Protein AF-A0A816DB37-F1 (afdb_monomer_lite)

Radius of gyration: 19.1 Å; chains: 1; bounding box: 42×46×54 Å

Sequence (215 aa):
MQVSTVKIKNNVVNSTVYIGLEMRVVCYYANWSLYREAMPILYPDQIDPTLCTHIHYAFADIDPLTLNIIPTELHDVQWTDRHSMASVLLYLYYNFKDWEFPGDRDRDAAPDSQIKFDILVKDLYQAFNDEVKKPNNTRQRLILTAAVAADPKKIDHGYIVQNLCGHLDYVNIMTYDYHGKWDDVTGINSPLYRSHTHLKHHEEWKNAVNIYNMY

Structure (mmCIF, N/CA/C/O backbone):
data_AF-A0A816DB37-F1
#
_entry.id   AF-A0A816DB37-F1
#
loop_
_atom_site.group_PDB
_atom_site.id
_atom_site.type_symbol
_atom_site.label_atom_id
_atom_site.label_alt_id
_atom_site.label_comp_id
_atom_site.label_asym_id
_atom_site.label_entity_id
_atom_site.label_seq_id
_atom_site.pdbx_PDB_ins_code
_atom_site.Cartn_x
_atom_site.Cartn_y
_atom_site.Cartn_z
_atom_site.occupancy
_atom_site.B_iso_or_equiv
_atom_site.auth_seq_id
_atom_site.auth_comp_id
_atom_site.auth_asym_id
_atom_site.auth_atom_id
_atom_site.pdbx_PDB_model_num
ATOM 1 N N . MET A 1 1 ? -6.144 -25.977 8.184 1.00 34.03 1 MET A N 1
ATOM 2 C CA . MET A 1 1 ? -5.073 -25.295 8.939 1.00 34.03 1 MET A CA 1
ATOM 3 C C . MET A 1 1 ? -3.761 -25.708 8.295 1.00 34.03 1 MET A C 1
ATOM 5 O O . MET A 1 1 ? -3.422 -26.882 8.362 1.00 34.03 1 MET A O 1
ATOM 9 N N . GLN A 1 2 ? -3.120 -24.809 7.551 1.00 30.23 2 GLN A N 1
ATOM 10 C CA . GLN A 1 2 ? -1.906 -25.101 6.783 1.00 30.23 2 GLN A CA 1
ATOM 11 C C . GLN A 1 2 ? -0.799 -24.170 7.280 1.00 30.23 2 GLN A C 1
ATOM 13 O O . GLN A 1 2 ? -1.044 -22.984 7.482 1.00 30.23 2 GLN A O 1
ATOM 18 N N . VAL A 1 3 ? 0.378 -24.730 7.543 1.00 35.69 3 VAL A N 1
ATOM 19 C CA . VAL A 1 3 ? 1.586 -23.980 7.896 1.00 35.69 3 VAL A CA 1
ATOM 20 C C . VAL A 1 3 ? 2.377 -23.831 6.605 1.00 35.69 3 VAL A C 1
ATOM 22 O O . VAL A 1 3 ? 2.770 -24.845 6.031 1.00 35.69 3 VAL A O 1
ATOM 25 N N . SER A 1 4 ? 2.589 -22.598 6.150 1.00 41.78 4 SER A N 1
ATOM 26 C CA . SER A 1 4 ? 3.429 -22.308 4.984 1.00 41.78 4 SER A CA 1
ATOM 27 C C . SER A 1 4 ? 4.605 -21.436 5.409 1.00 41.78 4 SER A C 1
ATOM 29 O O . SER A 1 4 ? 4.441 -20.483 6.171 1.00 41.78 4 SE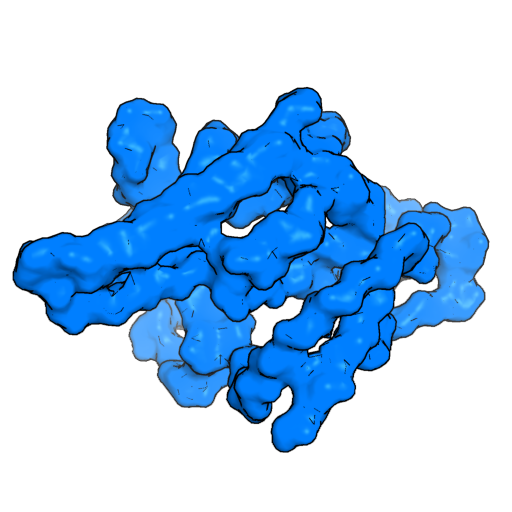R A O 1
ATOM 31 N N . THR A 1 5 ? 5.798 -21.784 4.933 1.00 40.00 5 THR A N 1
ATOM 32 C CA . THR A 1 5 ? 7.048 -21.079 5.227 1.00 40.00 5 THR A CA 1
ATOM 33 C C . THR A 1 5 ? 7.357 -20.130 4.077 1.00 40.00 5 THR A C 1
ATOM 35 O O . THR A 1 5 ? 7.793 -20.576 3.019 1.00 40.00 5 THR A O 1
ATOM 38 N N . VAL A 1 6 ? 7.182 -18.823 4.276 1.00 38.84 6 VAL A N 1
ATOM 39 C CA . VAL A 1 6 ? 7.538 -17.829 3.251 1.00 38.84 6 VAL A CA 1
ATOM 40 C C . VAL A 1 6 ? 9.062 -17.674 3.206 1.00 38.84 6 VAL A C 1
ATOM 42 O O . VAL A 1 6 ? 9.679 -17.199 4.160 1.00 38.84 6 VAL A O 1
ATOM 45 N N . LYS A 1 7 ? 9.691 -18.071 2.094 1.00 36.78 7 LYS A N 1
ATOM 46 C CA . LYS A 1 7 ? 11.123 -17.838 1.844 1.00 36.78 7 LYS A CA 1
ATOM 47 C C . LYS A 1 7 ? 11.323 -16.538 1.072 1.00 36.78 7 LYS A C 1
ATOM 49 O O . LYS A 1 7 ? 11.229 -16.515 -0.151 1.00 36.78 7 LYS A O 1
ATOM 54 N N . ILE A 1 8 ? 11.698 -15.476 1.776 1.00 38.72 8 ILE A N 1
ATOM 55 C CA . ILE A 1 8 ? 12.259 -14.268 1.154 1.00 38.72 8 ILE A CA 1
ATOM 56 C C . ILE A 1 8 ? 13.788 -14.443 1.108 1.00 38.72 8 ILE A C 1
ATOM 58 O O . ILE A 1 8 ? 14.387 -14.944 2.060 1.00 38.72 8 ILE A O 1
ATOM 62 N N . LYS A 1 9 ? 14.425 -14.149 -0.034 1.00 42.59 9 LYS A N 1
ATOM 63 C CA . LYS A 1 9 ? 15.834 -14.499 -0.315 1.00 42.59 9 LYS A CA 1
ATOM 64 C C . LYS A 1 9 ? 16.807 -14.085 0.806 1.00 42.59 9 LYS A C 1
ATOM 66 O O . LYS A 1 9 ? 16.715 -13.003 1.368 1.00 42.59 9 LYS A O 1
ATOM 71 N N . ASN A 1 10 ? 17.786 -14.962 1.052 1.00 39.81 10 ASN A N 1
ATOM 72 C CA . ASN A 1 10 ? 18.964 -14.827 1.927 1.00 39.81 10 ASN A CA 1
ATOM 73 C C . ASN A 1 10 ? 18.755 -14.578 3.430 1.00 39.81 10 ASN A C 1
ATOM 75 O O . ASN A 1 10 ? 19.739 -14.623 4.159 1.00 39.81 10 ASN A O 1
ATOM 79 N N . ASN A 1 11 ? 17.522 -14.451 3.921 1.00 38.81 11 ASN A N 1
ATOM 80 C CA . ASN A 1 11 ? 17.219 -14.520 5.350 1.00 38.81 11 ASN A CA 1
ATOM 81 C C . ASN A 1 11 ? 16.046 -15.476 5.573 1.00 38.81 11 ASN A C 1
ATOM 83 O O . ASN A 1 11 ? 14.905 -15.175 5.231 1.00 38.81 11 ASN A O 1
ATOM 87 N N . VAL A 1 12 ? 16.322 -16.648 6.150 1.00 41.75 12 VAL A N 1
ATOM 88 C CA . VAL A 1 12 ? 15.265 -17.567 6.590 1.00 41.75 12 VAL A CA 1
ATOM 89 C C . VAL A 1 12 ? 14.628 -16.968 7.840 1.00 41.75 12 VAL A C 1
ATOM 91 O O . VAL A 1 12 ? 15.165 -17.087 8.939 1.00 41.75 12 VAL A O 1
ATOM 94 N N . VAL A 1 13 ? 13.495 -16.291 7.670 1.00 47.59 13 VAL A N 1
ATOM 95 C CA . VAL A 1 13 ? 12.662 -15.851 8.789 1.00 47.59 13 VAL A CA 1
ATOM 96 C C . VAL A 1 13 ? 11.730 -17.002 9.139 1.00 47.59 13 VAL A C 1
ATOM 98 O O . VAL A 1 13 ? 10.817 -17.324 8.385 1.00 47.59 13 VAL A O 1
ATOM 101 N N . ASN A 1 14 ? 11.966 -17.646 10.281 1.00 37.88 14 ASN A N 1
ATOM 102 C CA . ASN A 1 14 ? 11.031 -18.624 10.834 1.00 37.88 14 ASN A CA 1
ATOM 103 C C . ASN A 1 14 ? 9.884 -17.877 11.531 1.00 37.88 14 ASN A C 1
ATOM 105 O O . ASN A 1 14 ? 9.863 -17.768 12.756 1.00 37.88 14 ASN A O 1
ATOM 109 N N . SER A 1 15 ? 8.942 -17.333 10.763 1.00 42.22 15 SER A N 1
ATOM 110 C CA . SER A 1 15 ? 7.685 -16.800 11.290 1.00 42.22 15 SER A CA 1
ATOM 111 C C . SER A 1 15 ? 6.572 -17.831 11.100 1.00 42.22 15 SER A C 1
ATOM 113 O O . SER A 1 15 ? 6.324 -18.323 10.003 1.00 42.22 15 SER A O 1
ATOM 115 N N . THR A 1 16 ? 5.893 -18.189 12.192 1.00 38.72 16 THR A N 1
ATOM 116 C CA . THR A 1 16 ? 4.663 -18.987 12.110 1.00 38.72 16 THR A CA 1
ATOM 117 C C . THR A 1 16 ? 3.528 -18.034 11.751 1.00 38.72 16 THR A C 1
ATOM 119 O O . THR A 1 16 ? 2.998 -17.350 12.622 1.00 38.72 16 THR A O 1
ATOM 122 N N . VAL A 1 17 ? 3.194 -17.934 10.464 1.00 42.22 17 VAL A N 1
ATOM 123 C CA . VAL A 1 17 ? 2.057 -17.132 9.993 1.00 42.22 17 VAL A CA 1
ATOM 124 C C . VAL A 1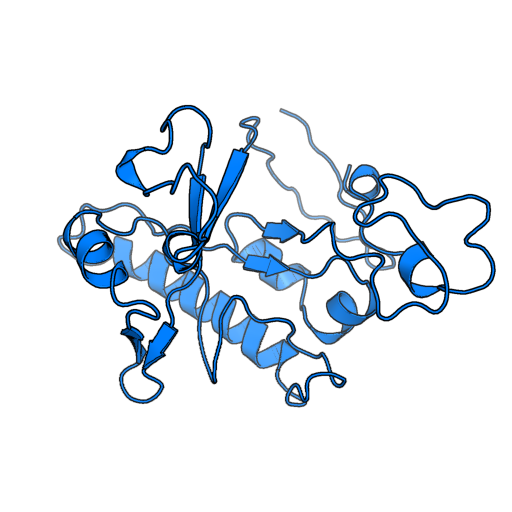 17 ? 0.813 -18.016 9.984 1.00 42.22 17 VAL A C 1
ATOM 126 O O . VAL A 1 17 ? 0.734 -18.994 9.241 1.00 42.22 17 VAL A O 1
ATOM 129 N N . TYR A 1 18 ? -0.170 -17.682 10.820 1.00 41.66 18 TYR A N 1
ATOM 130 C CA . TYR A 1 18 ? -1.488 -18.309 10.769 1.00 41.66 18 TYR A CA 1
ATOM 131 C C . TYR A 1 18 ? -2.269 -17.714 9.597 1.00 41.66 18 TYR A C 1
ATOM 133 O O . TYR A 1 18 ? -2.842 -16.632 9.697 1.00 41.66 18 TYR A O 1
ATOM 141 N N . ILE A 1 19 ? -2.287 -18.419 8.469 1.00 46.72 19 ILE A N 1
ATOM 142 C CA . ILE A 1 19 ? -3.147 -18.075 7.334 1.00 46.72 19 ILE A CA 1
ATOM 143 C C . ILE A 1 19 ? -4.595 -18.414 7.712 1.00 46.72 19 ILE A C 1
ATOM 145 O O . ILE A 1 19 ? -5.003 -19.579 7.703 1.00 46.72 19 ILE A O 1
ATOM 149 N N . GLY A 1 20 ? -5.374 -17.396 8.084 1.00 47.78 20 GLY A N 1
ATOM 150 C CA . GLY A 1 20 ? -6.831 -17.486 8.052 1.00 47.78 20 GLY A CA 1
ATOM 151 C C . GLY A 1 20 ? -7.262 -17.790 6.616 1.00 47.78 20 GLY A C 1
ATOM 152 O O . GLY A 1 20 ? -6.856 -17.089 5.696 1.00 47.78 20 GLY A O 1
ATOM 153 N N . LEU A 1 21 ? -8.035 -18.858 6.421 1.00 51.16 21 LEU A N 1
ATOM 154 C CA . LEU A 1 21 ? -8.437 -19.402 5.112 1.00 51.16 21 LEU A CA 1
ATOM 155 C C . LEU A 1 21 ? -9.419 -18.511 4.320 1.00 51.16 21 LEU A C 1
ATOM 157 O O . LEU A 1 21 ? -9.968 -18.958 3.316 1.00 51.16 21 LEU A O 1
ATOM 161 N N . GLU A 1 22 ? -9.658 -17.271 4.744 1.00 69.50 22 GLU A N 1
ATOM 162 C CA . GLU A 1 22 ? -10.502 -16.334 4.006 1.00 69.50 22 GLU A CA 1
ATOM 163 C C . GLU A 1 22 ? -9.669 -15.578 2.970 1.00 69.50 22 GLU A C 1
ATOM 165 O O . GLU A 1 22 ? -8.782 -14.784 3.297 1.00 69.50 22 GLU A O 1
ATOM 170 N N . MET A 1 23 ? -9.957 -15.833 1.692 1.00 80.19 23 MET A N 1
ATOM 171 C CA . MET A 1 23 ? -9.380 -15.056 0.601 1.00 80.19 23 MET A CA 1
ATOM 172 C C . MET A 1 23 ? -9.905 -13.621 0.654 1.00 80.19 23 MET A C 1
ATOM 174 O O . MET A 1 23 ? -11.104 -13.389 0.809 1.00 80.19 23 MET A O 1
ATOM 178 N N . ARG A 1 24 ? -9.002 -12.649 0.506 1.00 82.81 24 ARG A N 1
ATOM 179 C CA . ARG A 1 24 ? -9.362 -11.231 0.418 1.00 82.81 24 ARG A CA 1
ATOM 180 C C . ARG A 1 24 ? -9.459 -10.816 -1.044 1.00 82.81 24 ARG A C 1
ATOM 182 O O . ARG A 1 24 ? -8.556 -11.106 -1.823 1.00 82.81 24 ARG A O 1
ATOM 189 N N . VAL A 1 25 ? -10.523 -10.096 -1.385 1.00 89.31 25 VAL A N 1
ATOM 190 C CA . VAL A 1 25 ? -10.656 -9.381 -2.657 1.00 89.31 25 VAL A CA 1
ATOM 191 C C . VAL A 1 25 ? -10.637 -7.896 -2.319 1.00 89.31 25 VAL A C 1
ATOM 193 O O . VAL A 1 25 ? -11.622 -7.357 -1.815 1.00 89.31 25 VAL A O 1
ATOM 196 N N . VAL A 1 26 ? -9.477 -7.269 -2.510 1.00 86.25 26 VAL A N 1
ATOM 197 C CA . VAL A 1 26 ? -9.240 -5.862 -2.170 1.00 86.25 26 VAL A CA 1
ATOM 198 C C . VAL A 1 26 ? -9.335 -5.031 -3.442 1.00 86.25 26 VAL A C 1
ATOM 200 O O . VAL A 1 26 ? -8.562 -5.235 -4.377 1.00 86.25 26 VAL A O 1
ATOM 203 N N . CYS A 1 27 ? -10.282 -4.101 -3.480 1.00 87.31 27 CYS A N 1
ATOM 204 C CA . CYS A 1 27 ? -10.568 -3.280 -4.651 1.00 87.31 27 CYS A CA 1
ATOM 205 C C . CYS A 1 27 ? -10.177 -1.828 -4.397 1.00 87.31 27 CYS A C 1
ATOM 207 O O . CYS A 1 27 ? -10.561 -1.262 -3.380 1.00 87.31 27 CYS A O 1
ATOM 209 N N . TYR A 1 28 ? -9.466 -1.203 -5.332 1.00 85.62 28 TYR A N 1
ATOM 210 C CA . TYR A 1 28 ? -9.166 0.227 -5.273 1.00 85.62 28 TYR A CA 1
ATOM 211 C C . TYR A 1 28 ? -10.227 1.021 -6.042 1.00 85.62 28 TYR A C 1
ATOM 213 O O . TYR A 1 28 ? -10.450 0.776 -7.228 1.00 85.62 28 TYR A O 1
ATOM 221 N N . TYR A 1 29 ? -10.867 1.984 -5.379 1.00 84.19 29 TYR A N 1
ATOM 222 C CA . TYR A 1 29 ? -11.752 2.963 -6.003 1.00 84.19 29 TYR A CA 1
ATOM 223 C C . TYR A 1 29 ? -11.011 4.290 -6.160 1.00 84.19 29 TYR A C 1
ATOM 225 O O . TYR A 1 29 ? -10.662 4.928 -5.172 1.00 84.19 29 TYR A O 1
ATOM 233 N N . ALA A 1 30 ? -10.778 4.701 -7.404 1.00 85.06 30 ALA A N 1
ATOM 234 C CA . ALA A 1 30 ? -10.141 5.971 -7.727 1.00 85.06 30 ALA A CA 1
ATOM 235 C C . ALA A 1 30 ? -11.175 7.108 -7.741 1.00 85.06 30 ALA A C 1
ATOM 237 O O . ALA A 1 30 ? -12.031 7.154 -8.630 1.00 85.06 30 ALA A O 1
ATOM 238 N N . ASN A 1 31 ? -11.079 8.047 -6.804 1.00 80.19 31 ASN A N 1
ATOM 239 C CA . ASN A 1 31 ? -12.011 9.168 -6.664 1.00 80.19 31 ASN A CA 1
ATOM 240 C C . ASN A 1 31 ? -12.020 10.106 -7.885 1.00 80.19 31 ASN A C 1
ATOM 242 O O . ASN A 1 31 ? -13.077 10.600 -8.275 1.00 80.19 31 ASN A O 1
ATOM 246 N N . TRP A 1 32 ? -10.889 10.245 -8.580 1.00 83.75 32 TRP A N 1
ATOM 247 C CA . TRP A 1 32 ? -10.783 11.005 -9.830 1.00 83.75 32 TRP A CA 1
ATOM 248 C C . TRP A 1 32 ? -11.429 10.312 -11.043 1.00 83.75 32 TRP A C 1
ATOM 250 O O . TRP A 1 32 ? -11.499 10.895 -12.127 1.00 83.75 32 TRP A O 1
ATOM 260 N N . SER A 1 33 ? -11.912 9.067 -10.913 1.00 84.25 33 SER A N 1
ATOM 261 C CA . SER A 1 33 ? -12.598 8.372 -12.016 1.00 84.25 33 SER A CA 1
ATOM 262 C C . SER A 1 33 ? -13.897 9.065 -12.446 1.00 84.25 33 SER A C 1
ATOM 264 O O . SER A 1 33 ? -14.318 8.896 -13.591 1.00 84.25 33 SER A O 1
ATOM 266 N N . LEU A 1 34 ? -14.463 9.913 -11.580 1.00 81.81 34 LEU A N 1
ATOM 267 C CA . LEU A 1 34 ? -15.643 10.735 -11.855 1.00 81.81 34 LEU A CA 1
ATOM 268 C C . LEU A 1 34 ? -15.429 11.774 -12.963 1.00 81.81 34 LEU A C 1
ATOM 270 O O . LEU A 1 34 ? -16.397 12.229 -13.565 1.00 81.81 34 LEU A O 1
ATOM 274 N N . TYR A 1 35 ? -14.178 12.133 -13.260 1.00 83.06 35 TYR A N 1
ATOM 275 C CA . TYR A 1 35 ? -13.849 13.086 -14.324 1.00 83.06 35 TYR A CA 1
ATOM 276 C C . TYR A 1 35 ? -13.663 12.432 -15.697 1.00 83.06 35 TYR A C 1
ATOM 278 O O . TYR A 1 35 ? -13.318 13.115 -16.661 1.00 83.06 35 TYR A O 1
ATOM 286 N N . ARG A 1 36 ? -13.837 11.110 -15.817 1.00 82.88 36 ARG A N 1
ATOM 287 C CA . ARG A 1 36 ? -13.735 10.437 -17.116 1.00 82.88 36 ARG A CA 1
ATOM 288 C C . ARG A 1 36 ? -14.903 10.856 -18.007 1.00 82.88 36 ARG A C 1
ATOM 290 O O . ARG A 1 36 ? -16.059 10.696 -17.642 1.00 82.88 36 ARG A O 1
ATOM 297 N N . GLU A 1 37 ? -14.588 11.303 -19.220 1.00 76.94 37 GLU A N 1
ATOM 298 C CA . GLU A 1 37 ? -15.591 11.631 -20.246 1.00 76.94 37 GLU A CA 1
ATOM 299 C C . GLU A 1 37 ? -16.294 10.381 -20.818 1.00 76.94 37 GLU A C 1
ATOM 301 O O . GLU A 1 37 ? -17.322 10.482 -21.487 1.00 76.94 37 GLU A O 1
ATOM 306 N N . ALA A 1 38 ? -15.747 9.187 -20.565 1.00 66.25 38 ALA A N 1
ATOM 307 C CA . ALA A 1 38 ? -16.293 7.923 -21.043 1.00 66.25 38 ALA A CA 1
ATOM 308 C C . ALA A 1 38 ? -17.375 7.378 -20.095 1.00 66.25 38 ALA A C 1
ATOM 310 O O . ALA A 1 38 ? -17.118 7.130 -18.918 1.00 66.25 38 ALA A O 1
ATOM 311 N N . MET A 1 39 ? -18.572 7.142 -20.636 1.00 64.31 39 MET A N 1
ATOM 312 C CA . MET A 1 39 ? -19.685 6.509 -19.926 1.00 64.31 39 MET A CA 1
ATOM 313 C C . MET A 1 39 ? -19.507 4.983 -19.813 1.00 64.31 39 MET A C 1
ATOM 315 O O . MET A 1 39 ? -19.025 4.359 -20.763 1.00 64.31 39 MET A O 1
ATOM 319 N N . PRO A 1 40 ? -19.988 4.362 -18.719 1.00 73.06 40 PRO A N 1
ATOM 320 C CA . PRO A 1 40 ? -20.636 4.995 -17.566 1.00 73.06 40 PRO A CA 1
ATOM 321 C C . PRO A 1 40 ? -19.634 5.530 -16.527 1.00 73.06 40 PRO A C 1
ATOM 323 O O . PRO A 1 40 ? -18.631 4.884 -16.228 1.00 73.06 40 PRO A O 1
ATOM 326 N N . ILE A 1 41 ? -19.955 6.685 -15.935 1.00 77.69 41 ILE A N 1
ATOM 327 C CA . ILE A 1 41 ? -19.311 7.169 -14.705 1.00 77.69 41 ILE A CA 1
ATOM 328 C C . ILE A 1 41 ? -19.760 6.263 -13.554 1.00 77.69 41 ILE A C 1
ATOM 330 O O . ILE A 1 41 ? -20.958 6.029 -13.398 1.00 77.69 41 ILE A O 1
ATOM 334 N N . LEU A 1 42 ? -18.806 5.752 -12.772 1.00 78.19 42 LEU A N 1
ATOM 335 C CA . LEU A 1 42 ? -19.062 4.865 -11.639 1.00 78.19 42 LEU A CA 1
ATOM 336 C C . LEU A 1 42 ? -18.893 5.636 -10.328 1.00 78.19 42 LEU A C 1
ATOM 338 O O . LEU A 1 42 ? -17.775 5.988 -9.960 1.00 78.19 42 LEU A O 1
ATOM 342 N N . TYR A 1 43 ? -19.994 5.871 -9.624 1.00 78.94 43 TYR A N 1
ATOM 343 C CA . TYR A 1 43 ? -20.000 6.436 -8.278 1.00 78.94 43 TYR A CA 1
ATOM 344 C C . TYR A 1 43 ? -19.824 5.339 -7.211 1.00 78.94 43 TYR A C 1
ATOM 346 O O . TYR A 1 43 ? -20.131 4.171 -7.473 1.00 78.94 43 TYR A O 1
ATOM 354 N N . PRO A 1 44 ? -19.359 5.676 -5.990 1.00 75.88 44 PRO A N 1
ATOM 355 C CA . PRO A 1 44 ? -19.109 4.678 -4.947 1.00 75.88 44 PRO A CA 1
ATOM 356 C C . PRO A 1 44 ? -20.344 3.853 -4.559 1.00 75.88 44 PRO A C 1
ATOM 358 O O . PRO A 1 44 ? -20.226 2.669 -4.266 1.00 75.88 44 PRO A O 1
ATOM 361 N N . ASP A 1 45 ? -21.530 4.463 -4.567 1.00 77.19 45 ASP A N 1
ATOM 362 C CA . ASP A 1 45 ? -22.815 3.828 -4.241 1.00 77.19 45 ASP A CA 1
ATOM 363 C C . ASP A 1 45 ? -23.301 2.842 -5.315 1.00 77.19 45 ASP A C 1
ATOM 365 O O . ASP A 1 45 ? -24.231 2.074 -5.077 1.00 77.19 45 ASP A O 1
ATOM 369 N N . GLN A 1 46 ? -22.657 2.835 -6.482 1.00 81.75 46 GLN A N 1
ATOM 370 C CA . GLN A 1 46 ? -22.943 1.922 -7.587 1.00 81.75 46 GLN A CA 1
ATOM 371 C C . GLN A 1 46 ? -22.019 0.696 -7.601 1.00 81.75 46 GLN A C 1
ATOM 373 O O . GLN A 1 46 ? -22.181 -0.185 -8.446 1.00 81.75 46 GLN A O 1
ATOM 378 N N . ILE A 1 47 ? -21.042 0.628 -6.693 1.00 82.56 47 ILE A N 1
ATOM 379 C CA . ILE A 1 47 ? -20.184 -0.546 -6.539 1.00 82.56 47 ILE A CA 1
ATOM 380 C C . ILE A 1 47 ? -21.004 -1.641 -5.858 1.00 82.56 47 ILE A C 1
ATOM 382 O O . ILE A 1 47 ? -21.488 -1.452 -4.744 1.00 82.56 47 ILE A O 1
ATOM 386 N N . ASP A 1 48 ? -21.145 -2.794 -6.513 1.00 83.88 48 ASP A N 1
ATOM 387 C CA . ASP A 1 48 ? -21.778 -3.963 -5.902 1.00 83.88 48 ASP A CA 1
ATOM 388 C C . ASP A 1 48 ? -20.963 -4.393 -4.663 1.00 83.88 48 ASP A C 1
ATOM 390 O O . ASP A 1 48 ? -19.803 -4.808 -4.800 1.00 83.88 48 ASP A O 1
ATOM 394 N N . PRO A 1 49 ? -21.544 -4.306 -3.450 1.00 79.12 49 PRO A N 1
ATOM 395 C CA . PRO A 1 49 ? -20.825 -4.556 -2.206 1.00 79.12 49 PRO A CA 1
ATOM 396 C C . PRO A 1 49 ? -20.428 -6.028 -2.026 1.00 79.12 49 PRO A C 1
ATOM 398 O O . PRO A 1 49 ? -19.694 -6.344 -1.095 1.00 79.12 49 PRO A O 1
ATOM 401 N N . THR A 1 50 ? -20.900 -6.937 -2.886 1.00 85.56 50 THR A N 1
ATOM 402 C CA . THR A 1 50 ? -20.562 -8.367 -2.835 1.00 85.56 50 THR A CA 1
ATOM 403 C C . THR A 1 50 ? -19.306 -8.729 -3.632 1.00 85.56 50 THR A C 1
ATOM 405 O O . THR A 1 50 ? -18.773 -9.825 -3.460 1.00 85.56 50 THR A O 1
ATOM 408 N N . LEU A 1 51 ? -18.802 -7.822 -4.480 1.00 86.75 51 LEU A N 1
ATOM 409 C CA . LEU A 1 51 ? -17.640 -8.084 -5.339 1.00 86.75 51 LEU A CA 1
ATOM 410 C C . LEU A 1 51 ? -16.306 -8.050 -4.591 1.00 86.75 51 LEU A C 1
ATOM 412 O O . LEU A 1 51 ? -15.360 -8.733 -4.983 1.00 86.75 51 LEU A O 1
ATOM 416 N N . CYS A 1 52 ? -16.214 -7.238 -3.540 1.00 84.44 52 CYS A N 1
ATOM 417 C CA . CYS A 1 52 ? -14.974 -6.959 -2.828 1.00 84.44 52 CYS A CA 1
ATOM 418 C C . CYS A 1 52 ? -15.175 -7.226 -1.339 1.00 84.44 52 CYS A C 1
ATOM 420 O O . CYS A 1 52 ? -16.189 -6.837 -0.768 1.00 84.44 52 CYS A O 1
ATOM 422 N N . THR A 1 53 ? -14.188 -7.836 -0.684 1.00 82.88 53 THR A N 1
ATOM 423 C CA . THR A 1 53 ? -14.203 -7.936 0.783 1.00 82.88 53 THR A CA 1
ATOM 424 C C . THR A 1 53 ? -13.731 -6.638 1.433 1.00 82.88 53 THR A C 1
ATOM 426 O O . THR A 1 53 ? -14.104 -6.353 2.565 1.00 82.88 53 THR A O 1
ATOM 429 N N . HIS A 1 54 ? -12.913 -5.854 0.719 1.00 82.31 54 HIS A N 1
ATOM 430 C CA . HIS A 1 54 ? -12.405 -4.555 1.156 1.00 82.31 54 HIS A CA 1
ATOM 431 C C . HIS A 1 54 ? -12.389 -3.582 -0.027 1.00 82.31 54 HIS A C 1
ATOM 433 O O . HIS A 1 54 ? -12.008 -3.960 -1.138 1.00 82.31 54 HIS A O 1
ATOM 439 N N . ILE A 1 55 ? -12.746 -2.321 0.219 1.00 83.19 55 ILE A N 1
ATOM 440 C CA . ILE A 1 55 ? -12.613 -1.232 -0.754 1.00 83.19 55 ILE A CA 1
ATOM 441 C C . ILE A 1 55 ? -11.624 -0.211 -0.197 1.00 83.19 55 ILE A C 1
ATOM 443 O O . ILE A 1 55 ? -11.829 0.344 0.879 1.00 83.19 55 ILE A O 1
ATOM 447 N N . HIS A 1 56 ? -10.547 0.027 -0.935 1.00 83.75 56 HIS A N 1
ATOM 448 C CA . HIS A 1 56 ? -9.570 1.073 -0.682 1.00 83.75 56 HIS A CA 1
ATOM 449 C C . HIS A 1 56 ? -9.968 2.309 -1.490 1.00 83.75 56 HIS A C 1
ATOM 451 O O . HIS A 1 56 ? -9.968 2.279 -2.720 1.00 83.75 56 HIS A O 1
ATOM 457 N N . TYR A 1 57 ? -10.326 3.393 -0.807 1.00 80.56 57 TYR A N 1
ATOM 458 C CA . TYR A 1 57 ? -10.639 4.665 -1.455 1.00 80.56 57 TYR A CA 1
ATOM 459 C C . TYR A 1 57 ? -9.348 5.437 -1.726 1.00 80.56 57 TYR A C 1
ATOM 461 O O . TYR A 1 57 ? -8.634 5.813 -0.798 1.00 80.56 57 TYR A O 1
ATOM 469 N N . ALA A 1 58 ? -9.046 5.656 -2.999 1.00 82.44 58 ALA A N 1
ATOM 470 C CA . ALA A 1 58 ? -7.837 6.305 -3.480 1.00 82.44 58 ALA A CA 1
ATOM 471 C C . ALA A 1 58 ? -8.195 7.690 -4.052 1.00 82.44 58 ALA A C 1
ATOM 473 O O . ALA A 1 58 ? -8.937 7.755 -5.025 1.00 82.44 58 ALA A O 1
ATOM 474 N N . PHE A 1 59 ? -7.713 8.810 -3.516 1.00 79.31 59 PHE A N 1
ATOM 475 C CA . PHE A 1 59 ? -6.854 8.936 -2.331 1.00 79.31 59 PHE A CA 1
ATOM 476 C C . PHE A 1 59 ? -7.358 10.033 -1.400 1.00 79.31 59 PHE A C 1
ATOM 478 O O . PHE A 1 59 ? -7.949 11.014 -1.837 1.00 79.31 59 PHE A O 1
ATOM 485 N N . ALA A 1 60 ? -7.086 9.871 -0.111 1.00 72.75 60 ALA A N 1
ATOM 486 C CA . ALA A 1 60 ? -7.110 10.981 0.826 1.00 72.75 60 ALA A CA 1
ATOM 487 C C . ALA A 1 60 ? -5.719 11.632 0.886 1.00 72.75 60 ALA A C 1
ATOM 489 O O . ALA A 1 60 ? -4.733 11.021 0.472 1.00 72.75 60 ALA A O 1
ATOM 490 N N . ASP A 1 61 ? -5.644 12.854 1.405 1.00 71.81 61 ASP A N 1
ATOM 491 C CA . ASP A 1 61 ? -4.377 13.515 1.728 1.00 71.81 61 ASP A CA 1
ATOM 492 C C . ASP A 1 61 ? -4.393 13.953 3.196 1.00 71.81 61 ASP A C 1
ATOM 494 O O . ASP A 1 61 ? -5.411 13.830 3.886 1.00 71.81 61 ASP A O 1
ATOM 498 N N . ILE A 1 62 ? -3.259 14.416 3.708 1.00 69.44 62 ILE A N 1
ATOM 499 C CA . ILE A 1 62 ? -3.115 14.880 5.083 1.00 69.44 62 ILE A CA 1
ATOM 500 C C . ILE A 1 62 ? -2.581 16.302 5.086 1.00 69.44 62 ILE A C 1
ATOM 502 O O . ILE A 1 62 ? -1.565 16.612 4.465 1.00 69.44 62 ILE A O 1
ATOM 506 N N . ASP A 1 63 ? -3.229 17.159 5.868 1.00 70.62 63 ASP A N 1
ATOM 507 C CA . ASP A 1 63 ? -2.701 18.482 6.156 1.00 70.62 63 ASP A CA 1
ATOM 508 C C . ASP A 1 63 ? -1.384 18.343 6.953 1.00 70.62 63 ASP A C 1
ATOM 510 O O . ASP A 1 63 ? -1.384 17.793 8.060 1.00 70.62 63 ASP A O 1
ATOM 514 N N . PRO A 1 64 ? -0.247 18.840 6.436 1.00 70.06 64 PRO A N 1
ATOM 515 C CA . PRO A 1 64 ? 1.064 18.603 7.040 1.00 70.06 64 PRO A CA 1
ATOM 516 C C . PRO A 1 64 ? 1.270 19.332 8.377 1.00 70.06 64 PRO A C 1
ATOM 518 O O . PRO A 1 64 ? 2.229 19.031 9.086 1.00 70.06 64 PRO A O 1
ATOM 521 N N . LEU A 1 65 ? 0.411 20.295 8.723 1.00 73.25 65 LEU A N 1
ATOM 522 C CA . LEU A 1 65 ? 0.491 21.064 9.965 1.00 73.25 65 LEU A CA 1
ATOM 523 C C . LEU A 1 65 ? -0.403 20.469 11.049 1.00 73.25 65 LEU A C 1
ATOM 525 O O . LEU A 1 65 ? -0.007 20.393 12.211 1.00 73.25 65 LEU A O 1
ATOM 529 N N . THR A 1 66 ? -1.619 20.079 10.676 1.00 72.81 66 THR A N 1
ATOM 530 C CA . THR A 1 66 ? -2.638 19.610 11.623 1.00 72.81 66 THR A CA 1
ATOM 531 C C . THR A 1 66 ? -2.715 18.093 11.719 1.00 72.81 66 THR A C 1
ATOM 533 O O . THR A 1 66 ? -3.293 17.583 12.675 1.00 72.81 66 THR A O 1
ATOM 536 N N . LEU A 1 67 ? -2.130 17.380 10.751 1.00 70.19 67 LEU A N 1
ATOM 537 C CA . LEU A 1 67 ? -2.209 15.927 10.590 1.00 70.19 67 LEU A CA 1
ATOM 538 C C . LEU A 1 67 ? -3.643 15.402 10.420 1.00 70.19 67 LEU A C 1
ATOM 540 O O . LEU A 1 67 ? -3.901 14.211 10.589 1.00 70.19 67 LEU A O 1
ATOM 544 N N . ASN A 1 68 ? -4.580 16.284 10.070 1.00 70.50 68 ASN A N 1
ATOM 545 C CA . ASN A 1 68 ? -5.943 15.899 9.746 1.00 70.50 68 ASN A CA 1
ATOM 546 C C . ASN A 1 68 ? -6.020 15.363 8.318 1.00 70.50 68 ASN A C 1
ATOM 548 O O . ASN A 1 68 ? -5.351 15.872 7.418 1.00 70.50 68 ASN A O 1
ATOM 552 N N . ILE A 1 69 ? -6.895 14.379 8.112 1.00 73.19 69 ILE A N 1
ATOM 553 C CA . ILE A 1 69 ? -7.256 13.905 6.777 1.00 73.19 69 ILE A CA 1
ATOM 554 C C . ILE A 1 69 ? -8.001 15.027 6.049 1.00 73.19 69 ILE A C 1
ATOM 556 O O . ILE A 1 69 ? -8.955 15.593 6.587 1.00 73.19 69 ILE A O 1
ATOM 560 N N . ILE A 1 70 ? -7.578 15.323 4.825 1.00 74.19 70 ILE A N 1
ATOM 561 C CA . ILE A 1 70 ? -8.187 16.311 3.939 1.00 74.19 70 ILE A CA 1
ATOM 562 C C . ILE A 1 70 ? -8.621 15.654 2.617 1.00 74.19 70 ILE A C 1
ATOM 564 O O . ILE A 1 70 ? -7.994 14.692 2.160 1.00 74.19 70 ILE A O 1
ATOM 568 N N . PRO A 1 71 ? -9.711 16.143 2.001 1.00 75.25 71 PRO A N 1
ATOM 569 C CA . PRO A 1 71 ? -10.146 15.671 0.690 1.00 75.25 71 PRO A CA 1
ATOM 570 C C . PRO A 1 71 ? -9.129 16.055 -0.395 1.00 75.25 71 PRO A C 1
ATOM 572 O O . PRO A 1 71 ? -8.587 17.161 -0.367 1.00 75.25 71 PRO A O 1
ATOM 575 N N . THR A 1 72 ? -8.907 15.172 -1.372 1.00 78.38 72 THR A N 1
ATOM 576 C CA . THR A 1 72 ? -8.125 15.495 -2.582 1.00 78.38 72 THR A CA 1
ATOM 577 C C . THR A 1 72 ? -9.013 15.945 -3.732 1.00 78.38 72 THR A C 1
ATOM 579 O O . THR A 1 72 ? -8.560 16.677 -4.609 1.00 78.38 72 THR A O 1
ATOM 582 N N . GLU A 1 73 ? -10.285 15.546 -3.707 1.00 77.88 73 GLU A N 1
ATOM 583 C CA . GLU A 1 73 ? -11.270 15.846 -4.737 1.00 77.88 73 GLU A CA 1
ATOM 584 C C . GLU A 1 73 ? -12.535 16.473 -4.141 1.00 77.88 73 GLU A C 1
ATOM 586 O O . GLU A 1 73 ? -12.942 16.178 -3.016 1.00 77.88 73 GLU A O 1
ATOM 591 N N . LEU A 1 74 ? -13.227 17.305 -4.930 1.00 75.81 74 LEU A N 1
ATOM 592 C CA . LEU A 1 74 ? -14.455 17.997 -4.499 1.00 75.81 74 LEU A CA 1
ATOM 593 C C . LEU A 1 74 ? -15.555 17.042 -4.000 1.00 75.81 74 LEU A C 1
ATOM 595 O O . LEU A 1 74 ? -16.377 17.418 -3.165 1.00 75.81 74 LEU A O 1
ATOM 599 N N . HIS A 1 75 ? -15.581 15.810 -4.510 1.00 72.81 75 HIS A N 1
ATOM 600 C CA . HIS A 1 75 ? -16.602 14.814 -4.189 1.00 72.81 75 HIS A CA 1
ATOM 601 C C . HIS A 1 75 ? -16.290 13.988 -2.925 1.00 72.81 75 HIS A C 1
ATOM 603 O O . HIS A 1 75 ? -17.178 13.285 -2.442 1.00 72.81 75 HIS A O 1
ATOM 609 N N . ASP A 1 76 ? -15.086 14.100 -2.350 1.00 71.38 76 ASP A N 1
ATOM 610 C CA . ASP A 1 76 ? -14.660 13.305 -1.186 1.00 71.38 76 ASP A CA 1
ATOM 611 C C . ASP A 1 76 ? -15.460 13.638 0.085 1.00 71.38 76 ASP A C 1
ATOM 613 O O . ASP A 1 76 ? -15.800 12.741 0.857 1.00 71.38 76 ASP A O 1
ATOM 617 N N . VAL A 1 77 ? -15.828 14.913 0.276 1.00 61.44 77 VAL A N 1
ATOM 618 C CA . VAL A 1 77 ? -16.542 15.403 1.476 1.00 61.44 77 VAL A CA 1
ATOM 619 C C . VAL A 1 77 ? -17.884 14.687 1.667 1.00 61.44 77 VAL A C 1
ATOM 621 O O . VAL A 1 77 ? -18.271 14.332 2.778 1.00 61.44 77 VAL A O 1
ATOM 624 N N . GLN A 1 78 ? -18.589 14.389 0.570 1.00 58.09 78 GLN A N 1
ATOM 625 C CA . GLN A 1 78 ? -19.860 13.664 0.643 1.00 58.09 78 GLN A CA 1
ATOM 626 C C . GLN A 1 78 ? -19.694 12.193 1.045 1.00 58.09 78 GLN A C 1
ATOM 628 O O . GLN A 1 78 ? -20.660 11.557 1.478 1.00 58.09 78 GLN A O 1
ATOM 633 N N . TRP A 1 79 ? -18.505 11.624 0.849 1.00 56.75 79 TRP A N 1
ATOM 634 C CA . TRP A 1 79 ? -18.223 10.230 1.156 1.00 56.75 79 TRP A CA 1
ATOM 635 C C . TRP A 1 79 ? -17.757 10.060 2.606 1.00 56.75 79 TRP A C 1
ATOM 637 O O . TRP A 1 79 ? -18.282 9.183 3.299 1.00 56.75 79 TRP A O 1
ATOM 647 N N . THR A 1 80 ? -16.890 10.955 3.097 1.00 55.16 80 THR A N 1
ATOM 648 C CA . THR A 1 80 ? -16.399 10.964 4.489 1.00 55.16 80 THR A CA 1
ATOM 649 C C . THR A 1 80 ? -17.504 11.196 5.519 1.00 55.16 80 THR A C 1
ATOM 651 O O . THR A 1 80 ? -17.463 10.610 6.598 1.00 55.16 80 THR A O 1
ATOM 654 N N . ASP A 1 81 ? -18.521 11.995 5.182 1.00 48.06 81 ASP A N 1
ATOM 655 C CA . ASP A 1 81 ? -19.642 12.291 6.086 1.00 48.06 81 ASP A CA 1
ATOM 656 C C . ASP A 1 81 ? -20.678 11.153 6.157 1.00 48.06 81 ASP A C 1
ATOM 658 O O . ASP A 1 81 ? -21.408 11.030 7.142 1.00 48.06 81 ASP A O 1
ATOM 662 N N . ARG A 1 82 ? -20.761 10.307 5.118 1.00 46.03 82 ARG A N 1
ATOM 663 C CA . ARG A 1 82 ? -21.760 9.224 5.017 1.00 46.03 82 ARG A CA 1
ATOM 664 C C . ARG A 1 82 ? -21.248 7.855 5.450 1.00 46.03 82 ARG A C 1
ATOM 666 O O . ARG A 1 82 ? -22.056 7.012 5.833 1.00 46.03 82 ARG A O 1
ATOM 673 N N . HIS A 1 83 ? -19.939 7.628 5.411 1.00 50.28 83 HIS A N 1
ATOM 674 C CA . HIS A 1 83 ? -19.340 6.342 5.748 1.00 50.28 83 HIS A CA 1
ATOM 675 C C . HIS A 1 83 ? -18.285 6.553 6.827 1.00 50.28 83 HIS A C 1
ATOM 677 O O . HIS A 1 83 ? -17.282 7.229 6.614 1.00 50.28 83 HIS A O 1
ATOM 683 N N . SER A 1 84 ? -18.501 5.961 8.005 1.00 42.62 84 SER A N 1
ATOM 684 C CA . SER A 1 84 ? -17.455 5.860 9.017 1.00 42.62 84 SER A CA 1
ATOM 685 C C . SER A 1 84 ? -16.315 5.046 8.415 1.00 42.62 84 SER A C 1
ATOM 687 O O . SER A 1 84 ? -16.427 3.825 8.316 1.00 42.62 84 SER A O 1
ATOM 689 N N . MET A 1 85 ? -15.260 5.718 7.969 1.00 44.69 85 MET A N 1
ATOM 690 C CA . MET A 1 85 ? -14.078 5.093 7.390 1.00 44.69 85 MET A CA 1
ATOM 691 C C . MET A 1 85 ? -13.515 4.041 8.344 1.00 44.69 85 MET A C 1
ATOM 693 O O . MET A 1 85 ? -12.850 4.365 9.324 1.00 44.69 85 MET A O 1
ATOM 697 N N . ALA A 1 86 ? -13.832 2.773 8.083 1.00 36.75 86 ALA A N 1
ATOM 698 C CA . ALA A 1 86 ? -13.386 1.628 8.875 1.00 36.75 86 ALA A CA 1
ATOM 699 C C . ALA A 1 86 ? -11.955 1.188 8.512 1.00 36.75 86 ALA A C 1
ATOM 701 O O . ALA A 1 86 ? -11.383 0.313 9.161 1.00 36.75 86 ALA A O 1
ATOM 702 N N . SER A 1 87 ? -11.358 1.813 7.498 1.00 40.31 87 SER A N 1
ATOM 703 C CA . SER A 1 87 ? -9.991 1.573 7.053 1.00 40.31 87 SER A CA 1
ATOM 704 C C . SER A 1 87 ? -9.270 2.908 6.915 1.00 40.31 87 SER A C 1
ATOM 706 O O . SER A 1 87 ? -9.581 3.699 6.023 1.00 40.31 87 SER A O 1
ATOM 708 N N . VAL A 1 88 ? -8.311 3.162 7.801 1.00 42.19 88 VAL A N 1
ATOM 709 C CA . VAL A 1 88 ? -7.353 4.254 7.631 1.00 42.19 88 VAL A CA 1
ATOM 710 C C . VAL A 1 88 ? -6.153 3.648 6.919 1.00 42.19 88 VAL A C 1
ATOM 712 O O . VAL A 1 88 ? -5.419 2.838 7.484 1.00 42.19 88 VAL A O 1
ATOM 715 N N . LEU A 1 89 ? -6.014 3.993 5.641 1.00 44.47 89 LEU A N 1
ATOM 716 C CA . LEU A 1 89 ? -4.815 3.695 4.870 1.00 44.47 89 LEU A CA 1
ATOM 717 C C . LEU A 1 89 ? -3.639 4.503 5.444 1.00 44.47 89 LEU A C 1
ATOM 719 O O . LEU A 1 89 ? -3.817 5.572 6.021 1.00 44.47 89 LEU A O 1
ATOM 723 N N . LEU A 1 90 ? -2.457 3.902 5.387 1.00 37.50 90 LEU A N 1
ATOM 724 C CA . LEU A 1 90 ? -1.226 4.327 6.048 1.00 37.50 90 LEU A CA 1
ATOM 725 C C . LEU A 1 90 ? -0.715 5.683 5.518 1.00 37.50 90 LEU A C 1
ATOM 727 O O . LEU A 1 90 ? -0.319 5.746 4.359 1.00 37.50 90 LEU A O 1
ATOM 731 N N . TYR A 1 91 ? -0.621 6.730 6.351 1.00 46.44 91 TYR A N 1
ATOM 732 C CA . TYR A 1 91 ? -0.089 8.035 5.915 1.00 46.44 91 TYR A CA 1
ATOM 733 C C . TYR A 1 91 ? 0.659 8.782 7.030 1.00 46.44 91 TYR A C 1
ATOM 735 O O . TYR A 1 91 ? 0.046 9.110 8.039 1.00 46.44 91 TYR A O 1
ATOM 743 N N . LEU A 1 92 ? 1.943 9.121 6.822 1.00 31.08 92 LEU A N 1
ATOM 744 C CA . LEU A 1 92 ? 2.577 10.341 7.351 1.00 31.08 92 LEU A CA 1
ATOM 745 C C . LEU A 1 92 ? 3.761 10.794 6.470 1.00 31.08 92 LEU A C 1
ATOM 747 O O . LEU A 1 92 ? 4.626 10.007 6.092 1.00 31.08 92 LEU A O 1
ATOM 751 N N . TYR A 1 93 ? 3.808 12.121 6.325 1.00 30.78 93 TYR A N 1
ATOM 752 C CA . TYR A 1 93 ? 4.920 13.023 6.001 1.00 30.78 93 TYR A CA 1
ATOM 753 C C . TYR A 1 93 ? 5.329 13.240 4.529 1.00 30.78 93 TYR A C 1
ATOM 755 O O . TYR A 1 93 ? 6.127 12.506 3.959 1.00 30.78 93 TYR A O 1
ATOM 763 N N . TYR A 1 94 ? 4.856 14.391 4.021 1.00 31.05 94 TYR A N 1
ATOM 764 C CA . TYR A 1 94 ? 5.150 15.082 2.755 1.00 31.05 94 TYR A CA 1
ATOM 765 C C . TYR A 1 94 ? 4.599 14.438 1.468 1.00 31.05 94 TYR A C 1
ATOM 767 O O . TYR A 1 94 ? 5.291 13.680 0.806 1.00 31.05 94 TYR A O 1
ATOM 775 N N . ASN A 1 95 ? 3.394 14.873 1.059 1.00 39.38 95 ASN A N 1
ATOM 776 C CA . ASN A 1 95 ? 2.752 14.639 -0.252 1.00 39.38 95 ASN A CA 1
ATOM 777 C C . ASN A 1 95 ? 2.370 13.181 -0.590 1.00 39.38 95 ASN A C 1
ATOM 779 O O . ASN A 1 95 ? 2.727 12.708 -1.671 1.00 39.38 95 ASN A O 1
ATOM 783 N N . PHE A 1 96 ? 1.642 12.449 0.264 1.00 50.91 96 PHE A N 1
ATOM 784 C CA . PHE A 1 96 ? 1.489 11.001 0.049 1.00 50.91 96 PHE A CA 1
ATOM 785 C C . PHE A 1 96 ? 0.072 10.494 -0.224 1.00 50.91 96 PHE A C 1
ATOM 787 O O . PHE A 1 96 ? -0.669 10.122 0.675 1.00 50.91 96 PHE A O 1
ATOM 794 N N . LYS A 1 97 ? -0.201 10.320 -1.523 1.00 62.59 97 LYS A N 1
ATOM 795 C CA . LYS A 1 97 ? -0.840 9.102 -2.056 1.00 62.59 97 LYS A CA 1
ATOM 796 C C . LYS A 1 97 ? 0.104 7.925 -1.759 1.00 62.59 97 LYS A C 1
ATOM 798 O O . LYS A 1 97 ? 1.303 8.160 -1.852 1.00 62.59 97 LYS A O 1
ATOM 803 N N . ASP A 1 98 ? -0.397 6.743 -1.370 1.00 66.62 98 ASP A N 1
ATOM 804 C CA . ASP A 1 98 ? 0.353 5.514 -1.002 1.00 66.62 98 ASP A CA 1
ATOM 805 C C . ASP A 1 98 ? 1.878 5.600 -1.260 1.00 66.62 98 ASP A C 1
ATOM 807 O O . ASP A 1 98 ? 2.289 5.632 -2.413 1.00 66.62 98 ASP A O 1
ATOM 811 N N . TRP A 1 99 ? 2.726 5.703 -0.220 1.00 83.75 99 TRP A N 1
ATOM 812 C CA . TRP A 1 99 ? 4.140 6.103 -0.384 1.00 83.75 99 TRP A CA 1
ATOM 813 C C . TRP A 1 99 ? 4.922 5.248 -1.392 1.00 83.75 99 TRP A C 1
ATOM 815 O O . TRP A 1 99 ? 5.375 4.146 -1.086 1.00 83.75 99 TRP A O 1
ATOM 825 N N . GLU A 1 100 ? 5.166 5.830 -2.572 1.00 86.62 100 GLU A N 1
ATOM 826 C CA . GLU A 1 100 ? 5.909 5.233 -3.682 1.00 86.62 100 GLU A CA 1
ATOM 827 C C . GLU A 1 100 ? 7.222 5.976 -4.017 1.00 86.62 100 GLU A C 1
ATOM 829 O O . GLU A 1 100 ? 7.242 6.906 -4.825 1.00 86.62 100 GLU A O 1
ATOM 834 N N . PHE A 1 101 ? 8.369 5.589 -3.473 1.00 87.81 101 PHE A N 1
ATOM 835 C CA . PHE A 1 101 ? 8.562 4.561 -2.451 1.00 87.81 101 PHE A CA 1
ATOM 836 C C . PHE A 1 101 ? 9.556 5.074 -1.406 1.00 87.81 101 PHE A C 1
ATOM 838 O O . PHE A 1 101 ? 10.442 5.868 -1.747 1.00 87.81 101 PHE A O 1
ATOM 845 N N . PRO A 1 102 ? 9.466 4.635 -0.138 1.00 90.12 102 PRO A N 1
ATOM 846 C CA . PRO A 1 102 ? 10.558 4.850 0.797 1.00 90.12 102 PRO A CA 1
ATOM 847 C C . PRO A 1 102 ? 11.845 4.267 0.19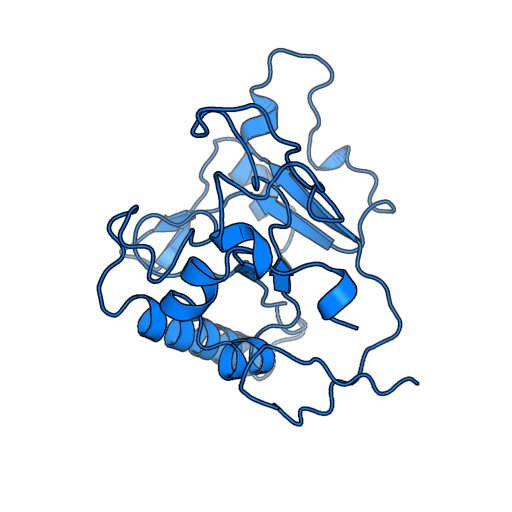6 1.00 90.12 102 PRO A C 1
ATOM 849 O O . PRO A 1 102 ? 11.815 3.243 -0.481 1.00 90.12 102 PRO A O 1
ATOM 852 N N . GLY A 1 103 ? 12.975 4.935 0.397 1.00 88.31 103 GLY A N 1
ATOM 853 C CA . GLY A 1 103 ? 14.280 4.510 -0.111 1.00 88.31 103 GLY A CA 1
ATOM 854 C C . GLY A 1 103 ? 14.508 4.692 -1.617 1.00 88.31 103 GLY A C 1
ATOM 855 O O . GLY A 1 103 ? 15.643 4.512 -2.061 1.00 88.31 103 GLY A O 1
ATOM 856 N N . ASP A 1 104 ? 13.494 5.079 -2.401 1.00 87.44 104 ASP A N 1
ATOM 857 C CA . ASP A 1 104 ? 13.614 5.275 -3.851 1.00 87.44 104 ASP A CA 1
ATOM 858 C C . ASP A 1 104 ? 14.303 6.604 -4.192 1.00 87.44 104 ASP A C 1
ATOM 860 O O . ASP A 1 104 ? 13.709 7.685 -4.183 1.00 87.44 104 ASP A O 1
ATOM 864 N N . ARG A 1 105 ? 15.604 6.517 -4.475 1.00 82.62 105 ARG A N 1
ATOM 865 C CA . ARG A 1 105 ? 16.447 7.678 -4.787 1.00 82.62 105 ARG A CA 1
ATOM 866 C C . ARG A 1 105 ? 16.126 8.310 -6.129 1.00 82.62 105 ARG A C 1
ATOM 868 O O . ARG A 1 105 ? 16.367 9.502 -6.274 1.00 82.62 105 ARG A O 1
ATOM 875 N N . ASP A 1 106 ? 15.548 7.553 -7.057 1.00 83.69 106 ASP A N 1
ATOM 876 C CA . ASP A 1 106 ? 15.145 8.072 -8.365 1.00 83.69 106 ASP A CA 1
ATOM 877 C C . ASP A 1 106 ? 13.896 8.966 -8.249 1.00 83.69 106 ASP A C 1
ATOM 879 O O . ASP A 1 106 ? 13.573 9.719 -9.167 1.00 83.69 106 ASP A O 1
ATOM 883 N N . ARG A 1 107 ? 13.212 8.911 -7.096 1.00 83.25 107 ARG A N 1
ATOM 884 C CA . ARG A 1 107 ? 12.092 9.778 -6.704 1.00 83.25 107 ARG A CA 1
ATOM 885 C C . ARG A 1 107 ? 12.437 10.695 -5.524 1.00 83.25 107 ARG A C 1
ATOM 887 O O . ARG A 1 107 ? 11.557 11.066 -4.753 1.00 83.25 107 ARG A O 1
ATOM 894 N N . ASP A 1 108 ? 13.718 11.029 -5.360 1.00 85.56 108 ASP A N 1
ATOM 895 C CA . ASP A 1 108 ? 14.222 11.951 -4.333 1.00 85.56 108 ASP A CA 1
ATOM 896 C C . ASP A 1 108 ? 13.903 11.539 -2.879 1.00 85.56 108 ASP A C 1
ATOM 898 O O . ASP A 1 108 ? 13.841 12.379 -1.974 1.00 85.56 108 ASP A O 1
ATOM 902 N N . ALA A 1 109 ? 13.734 10.239 -2.602 1.00 86.25 109 ALA A N 1
ATOM 903 C CA . ALA A 1 109 ? 13.468 9.783 -1.242 1.00 86.25 109 ALA A CA 1
ATOM 904 C C . ALA A 1 109 ? 14.629 10.135 -0.290 1.00 86.25 109 ALA A C 1
ATOM 906 O O . ALA A 1 109 ? 15.814 9.867 -0.551 1.00 86.25 109 ALA A O 1
ATOM 907 N N . ALA A 1 110 ? 14.271 10.698 0.869 1.00 87.69 110 ALA A N 1
ATOM 908 C CA . ALA A 1 110 ? 15.219 11.070 1.914 1.00 87.69 110 ALA A CA 1
ATOM 909 C C . ALA A 1 110 ? 16.040 9.854 2.398 1.00 87.69 110 ALA A C 1
ATOM 911 O O . ALA A 1 110 ? 15.521 8.735 2.415 1.00 87.69 110 ALA A O 1
ATOM 912 N N . PRO A 1 111 ? 17.303 10.027 2.839 1.00 88.25 111 PRO A N 1
ATOM 913 C CA . PRO A 1 111 ? 18.142 8.897 3.241 1.00 88.25 111 PRO A CA 1
ATOM 914 C C . PRO A 1 111 ? 17.626 8.028 4.377 1.00 88.25 111 PRO A C 1
ATOM 916 O O . PRO A 1 111 ? 17.964 6.853 4.441 1.00 88.25 111 PRO A O 1
A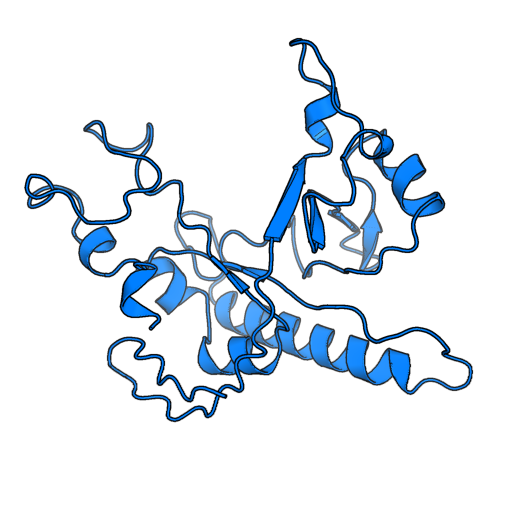TOM 919 N N . ASP A 1 112 ? 16.809 8.600 5.245 1.00 90.81 112 ASP A N 1
ATOM 920 C CA . ASP A 1 112 ? 16.209 7.941 6.395 1.00 90.81 112 ASP A CA 1
ATOM 921 C C . ASP A 1 112 ? 14.760 7.495 6.139 1.00 90.81 112 ASP A C 1
ATOM 923 O O . ASP A 1 112 ? 14.077 7.064 7.066 1.00 90.81 112 ASP A O 1
ATOM 927 N N . SER A 1 113 ? 14.280 7.574 4.892 1.00 91.12 113 SER A N 1
ATOM 928 C CA . SER A 1 113 ? 12.898 7.234 4.525 1.00 91.12 113 SER A CA 1
ATOM 929 C C . SER A 1 113 ? 12.508 5.796 4.870 1.00 91.12 113 SER A C 1
ATOM 931 O O . SER A 1 113 ? 11.403 5.589 5.355 1.00 91.12 113 SER A O 1
ATOM 933 N N . GLN A 1 114 ? 13.415 4.823 4.719 1.00 92.00 114 GLN A N 1
ATOM 934 C CA . GLN A 1 114 ? 13.183 3.432 5.137 1.00 92.00 114 GLN A CA 1
ATOM 935 C C . GLN A 1 114 ? 12.839 3.325 6.629 1.00 92.00 114 GLN A C 1
ATOM 937 O O . GLN A 1 114 ? 11.879 2.663 7.017 1.00 92.00 114 GLN A O 1
ATOM 942 N N . ILE A 1 115 ? 13.621 4.008 7.470 1.00 92.69 115 ILE A N 1
ATOM 943 C CA . ILE A 1 115 ? 13.455 3.999 8.927 1.00 92.69 115 ILE A CA 1
ATOM 944 C C . ILE A 1 115 ? 12.199 4.783 9.315 1.00 92.69 115 ILE A C 1
ATOM 946 O O . ILE A 1 115 ? 11.431 4.341 10.164 1.00 92.69 115 ILE A O 1
ATOM 950 N N . LYS A 1 116 ? 11.954 5.931 8.675 1.00 90.31 116 LYS A N 1
ATOM 951 C CA . LYS A 1 116 ? 10.746 6.736 8.900 1.00 90.31 116 LYS A CA 1
ATOM 952 C C . LYS A 1 116 ? 9.477 5.972 8.548 1.00 90.31 116 LYS A C 1
ATOM 954 O O . LYS A 1 116 ? 8.506 6.067 9.289 1.00 90.31 116 LYS A O 1
ATOM 959 N N . PHE A 1 117 ? 9.494 5.202 7.463 1.00 90.44 117 PHE A N 1
ATOM 960 C CA . PHE A 1 117 ? 8.375 4.348 7.084 1.00 90.44 117 PHE A CA 1
ATOM 961 C C . PHE A 1 117 ? 8.120 3.245 8.122 1.00 90.44 117 PHE A C 1
ATOM 963 O O . PHE A 1 117 ? 6.975 3.027 8.509 1.00 90.44 117 PHE A O 1
ATOM 970 N N . ASP A 1 118 ? 9.171 2.600 8.638 1.00 91.62 118 ASP A N 1
ATOM 971 C CA . ASP A 1 118 ? 9.044 1.598 9.708 1.00 91.62 118 ASP A CA 1
ATOM 972 C C . ASP A 1 118 ? 8.449 2.188 10.999 1.00 91.62 118 ASP A C 1
ATOM 974 O O . ASP A 1 118 ? 7.505 1.634 11.567 1.00 91.62 118 ASP A O 1
ATOM 978 N N . ILE A 1 119 ? 8.956 3.349 11.430 1.00 91.12 119 ILE A N 1
ATOM 979 C CA . ILE A 1 119 ? 8.453 4.072 12.608 1.00 91.12 119 ILE A CA 1
ATOM 980 C C . ILE A 1 119 ? 6.992 4.471 12.406 1.00 91.12 119 ILE A C 1
ATOM 982 O O . ILE A 1 119 ? 6.173 4.229 13.286 1.00 91.12 119 ILE A O 1
ATOM 986 N N . LEU A 1 120 ? 6.649 5.012 11.237 1.00 88.00 120 LEU A N 1
ATOM 987 C CA . LEU A 1 120 ? 5.281 5.378 10.886 1.00 88.00 120 LEU A CA 1
ATOM 988 C C . LEU A 1 120 ? 4.318 4.195 11.041 1.00 88.00 120 LEU A C 1
ATOM 990 O O . LEU A 1 120 ? 3.291 4.302 11.711 1.00 88.00 120 LEU A O 1
ATOM 994 N N . VAL A 1 121 ? 4.651 3.060 10.428 1.00 88.94 121 VAL A N 1
ATOM 995 C CA . VAL A 1 121 ? 3.813 1.856 10.471 1.00 88.94 121 VAL A CA 1
ATOM 996 C C . VAL A 1 121 ? 3.639 1.371 11.909 1.00 88.94 121 VAL A C 1
ATOM 998 O O . VAL A 1 121 ? 2.526 1.037 12.318 1.00 88.94 121 VAL A O 1
ATOM 1001 N N . LYS A 1 122 ? 4.717 1.379 12.696 1.00 92.94 122 LYS A N 1
ATOM 1002 C CA . LYS A 1 122 ? 4.684 1.004 14.110 1.00 92.94 122 LYS A CA 1
ATOM 1003 C C . LYS A 1 122 ? 3.816 1.951 14.944 1.00 92.94 122 LYS A C 1
ATOM 1005 O O . LYS A 1 122 ? 3.012 1.479 15.749 1.00 92.94 122 LYS A O 1
ATOM 1010 N N . ASP A 1 123 ? 3.959 3.258 14.758 1.00 89.44 123 ASP A N 1
ATOM 1011 C CA . ASP A 1 123 ? 3.222 4.270 15.517 1.00 89.44 123 ASP A CA 1
ATOM 1012 C C . ASP A 1 123 ? 1.723 4.217 15.199 1.00 89.44 123 ASP A C 1
ATOM 1014 O O . ASP A 1 123 ? 0.900 4.254 16.115 1.00 89.44 123 ASP A O 1
ATOM 1018 N N . LEU A 1 124 ? 1.350 4.031 13.927 1.00 85.56 124 LEU A N 1
ATOM 1019 C CA . LEU A 1 124 ? -0.049 3.841 13.526 1.00 85.56 124 LEU A CA 1
ATOM 1020 C C . LEU A 1 124 ? -0.632 2.542 14.081 1.00 85.56 124 LEU A C 1
ATOM 1022 O O . LEU A 1 124 ? -1.741 2.543 14.620 1.00 85.56 124 LEU A O 1
ATOM 1026 N N . TYR A 1 125 ? 0.125 1.445 14.018 1.00 90.38 125 TYR A N 1
ATOM 1027 C CA . TYR A 1 125 ? -0.284 0.180 14.621 1.00 90.38 125 TYR A CA 1
ATOM 1028 C C . TYR A 1 125 ? -0.548 0.338 16.124 1.00 90.38 125 TYR A C 1
ATOM 1030 O O . TYR A 1 125 ? -1.578 -0.116 16.633 1.00 90.38 125 TYR A O 1
ATOM 1038 N N . GLN A 1 126 ? 0.349 1.014 16.846 1.00 93.75 126 GLN A N 1
ATOM 1039 C CA . GLN A 1 126 ? 0.187 1.264 18.274 1.00 93.75 126 GLN A CA 1
ATOM 1040 C C . GLN A 1 126 ? -1.026 2.163 18.547 1.00 93.75 126 GLN A C 1
ATOM 1042 O O . GLN A 1 126 ? -1.861 1.820 19.385 1.00 93.75 126 GLN A O 1
ATOM 1047 N N . ALA A 1 127 ? -1.180 3.255 17.794 1.00 87.12 127 ALA A N 1
ATOM 1048 C CA . ALA A 1 127 ? -2.303 4.178 17.928 1.00 87.12 127 ALA A CA 1
ATOM 1049 C C . ALA A 1 127 ? -3.654 3.477 17.721 1.00 87.12 127 ALA A C 1
ATOM 1051 O O . ALA A 1 127 ? -4.574 3.671 18.516 1.00 87.12 127 ALA A O 1
ATOM 1052 N N . PHE A 1 128 ? -3.775 2.610 16.712 1.00 85.62 128 PHE A N 1
ATOM 1053 C CA . PHE A 1 128 ? -5.014 1.867 16.457 1.00 85.62 128 PHE A CA 1
ATOM 1054 C C . PHE A 1 128 ? -5.321 0.881 17.586 1.00 85.62 128 PHE A C 1
ATOM 1056 O O . PHE A 1 128 ? -6.473 0.756 18.006 1.00 85.62 128 PHE A O 1
ATOM 1063 N N . ASN A 1 129 ? -4.299 0.203 18.112 1.00 91.12 129 ASN A N 1
ATOM 1064 C CA . ASN A 1 129 ? -4.451 -0.698 19.254 1.00 91.12 129 ASN A CA 1
ATOM 1065 C C . ASN A 1 129 ? -4.798 0.031 20.555 1.00 91.12 129 ASN A C 1
ATOM 1067 O O . ASN A 1 129 ? -5.469 -0.543 21.412 1.00 91.12 129 ASN A O 1
ATOM 1071 N N . ASP A 1 130 ? -4.338 1.263 20.738 1.00 91.44 130 ASP A N 1
ATOM 1072 C CA . ASP A 1 130 ? -4.644 2.043 21.935 1.00 91.44 130 ASP A CA 1
ATOM 1073 C C . ASP A 1 130 ? -6.015 2.712 21.855 1.00 91.44 130 ASP A C 1
ATOM 1075 O O . ASP A 1 130 ? -6.705 2.800 22.872 1.00 91.44 130 ASP A O 1
ATOM 1079 N N . GLU A 1 131 ? -6.467 3.090 20.656 1.00 86.38 131 GLU A N 1
ATOM 1080 C CA . GLU A 1 131 ? -7.800 3.654 20.430 1.00 86.38 131 GLU A CA 1
ATOM 1081 C C . GLU A 1 131 ? -8.899 2.734 20.970 1.00 86.38 131 GLU A C 1
ATOM 1083 O O . GLU A 1 131 ? -9.777 3.179 21.710 1.00 86.38 131 GLU A O 1
ATOM 1088 N N . VAL A 1 132 ? -8.826 1.431 20.681 1.00 88.94 132 VAL A N 1
ATOM 1089 C CA . VAL A 1 132 ? -9.821 0.445 21.148 1.00 88.94 132 VAL A CA 1
ATOM 1090 C C . VAL A 1 132 ? -9.805 0.204 22.655 1.00 88.94 132 VAL A C 1
ATOM 1092 O O . VAL A 1 132 ? -10.771 -0.324 23.197 1.00 88.94 132 VAL A O 1
ATOM 1095 N N . LYS A 1 133 ? -8.733 0.596 23.351 1.00 92.88 133 LYS A N 1
ATOM 1096 C CA . LYS A 1 133 ? -8.627 0.479 24.814 1.00 92.88 133 LYS A CA 1
ATOM 1097 C C . LYS A 1 133 ? -9.218 1.689 25.538 1.00 92.88 133 LYS A C 1
ATOM 1099 O O . LYS A 1 133 ? -9.348 1.649 26.762 1.00 92.88 133 LYS A O 1
ATOM 1104 N N . LYS A 1 134 ? -9.537 2.779 24.825 1.00 91.50 134 LYS A N 1
ATOM 1105 C CA . LYS A 1 134 ? -10.068 4.000 25.443 1.00 91.50 134 LYS A CA 1
ATOM 1106 C C . LYS A 1 134 ? -11.419 3.729 26.120 1.00 91.50 134 LYS A C 1
ATOM 1108 O O . LYS A 1 134 ? -12.263 3.029 25.554 1.00 91.50 134 LYS A O 1
ATOM 1113 N N . PRO A 1 135 ? -11.668 4.314 27.308 1.00 90.38 135 PRO A N 1
ATOM 1114 C CA . PRO A 1 135 ? -12.965 4.197 27.959 1.00 90.38 135 PRO A CA 1
ATOM 1115 C C . PRO A 1 135 ? -14.053 4.774 27.043 1.00 90.38 135 PRO A C 1
ATOM 1117 O O . PRO A 1 135 ? -13.887 5.857 26.486 1.00 90.38 135 PRO A O 1
ATOM 1120 N N . ASN A 1 136 ? -15.164 4.046 26.909 1.00 89.31 136 ASN A N 1
ATOM 1121 C CA . ASN A 1 136 ? -16.299 4.336 26.018 1.00 89.31 136 ASN A CA 1
ATOM 1122 C C . ASN A 1 136 ? -16.086 4.063 24.517 1.00 89.31 136 ASN A C 1
ATOM 1124 O O . ASN A 1 136 ? -16.978 4.377 23.727 1.00 89.31 136 ASN A O 1
ATOM 1128 N N . ASN A 1 137 ? -14.974 3.446 24.101 1.00 83.19 137 ASN A N 1
ATOM 1129 C CA . ASN A 1 137 ? -14.870 2.974 22.724 1.00 83.19 137 ASN A CA 1
ATOM 1130 C C . ASN A 1 137 ? -15.666 1.670 22.531 1.00 83.19 137 ASN A C 1
ATOM 1132 O O . ASN A 1 137 ? -15.447 0.681 23.225 1.00 83.19 137 ASN A O 1
ATOM 1136 N N . THR A 1 138 ? -16.599 1.678 21.581 1.00 85.88 138 THR A N 1
ATOM 1137 C CA . THR A 1 138 ? -17.397 0.511 21.162 1.00 85.88 138 THR A CA 1
ATOM 1138 C C . THR A 1 138 ? -17.041 0.031 19.755 1.00 85.88 138 THR A C 1
ATOM 1140 O O . THR A 1 138 ? -17.607 -0.948 19.268 1.00 85.88 138 THR A O 1
ATOM 1143 N N . ARG A 1 139 ? -16.117 0.725 19.082 1.00 80.69 139 ARG A N 1
ATOM 1144 C CA . ARG A 1 139 ? -15.668 0.421 17.726 1.00 80.69 139 ARG A CA 1
ATOM 1145 C C . ARG A 1 139 ? -14.557 -0.623 17.752 1.00 80.69 139 ARG A C 1
ATOM 1147 O O . ARG A 1 139 ? -13.796 -0.740 18.709 1.00 80.69 139 ARG A O 1
ATOM 1154 N N . GLN A 1 140 ? -14.466 -1.372 16.660 1.00 83.25 140 GLN A N 1
ATOM 1155 C CA . GLN A 1 140 ? -13.358 -2.291 16.424 1.00 83.25 140 GLN A CA 1
ATOM 1156 C C . GLN A 1 140 ? -12.080 -1.524 16.071 1.00 83.25 140 GLN A C 1
ATOM 1158 O O . GLN A 1 140 ? -12.118 -0.341 15.723 1.00 83.25 140 GLN A O 1
ATOM 1163 N N . ARG A 1 141 ? -10.942 -2.219 16.147 1.00 85.44 141 ARG A N 1
ATOM 1164 C CA . ARG A 1 141 ? -9.652 -1.668 15.731 1.00 85.44 141 ARG A CA 1
ATOM 1165 C C . ARG A 1 141 ? -9.694 -1.384 14.233 1.00 85.44 141 ARG A C 1
ATOM 1167 O O . ARG A 1 141 ? -10.142 -2.226 13.461 1.00 85.44 141 ARG A O 1
ATOM 1174 N N . LEU A 1 142 ? -9.192 -0.219 13.842 1.00 81.56 142 LEU A N 1
ATOM 1175 C CA . LEU A 1 142 ? -8.982 0.116 12.439 1.00 81.56 142 LEU A CA 1
ATOM 1176 C C . LEU A 1 142 ? -7.985 -0.856 11.798 1.00 81.56 142 LEU A C 1
ATOM 1178 O O . LEU A 1 142 ? -7.000 -1.246 12.429 1.00 81.56 142 LEU A O 1
ATOM 1182 N N . ILE A 1 143 ? -8.241 -1.221 10.544 1.00 83.38 143 ILE A N 1
ATOM 1183 C CA . ILE A 1 143 ? -7.351 -2.064 9.741 1.00 83.38 143 ILE A CA 1
ATOM 1184 C C . ILE A 1 143 ? -6.195 -1.208 9.210 1.00 83.38 143 ILE A C 1
ATOM 1186 O O . ILE A 1 143 ? -6.438 -0.133 8.660 1.00 83.38 143 ILE A O 1
ATOM 1190 N N . LEU A 1 144 ? -4.958 -1.693 9.352 1.00 85.06 144 LEU A N 1
ATOM 1191 C CA . LEU A 1 144 ? -3.743 -1.032 8.872 1.00 85.06 144 LEU A CA 1
ATOM 1192 C C . LEU A 1 144 ? -3.100 -1.846 7.747 1.00 85.06 144 LEU A C 1
ATOM 1194 O O . LEU A 1 144 ? -2.702 -2.992 7.946 1.00 85.06 144 LEU A O 1
ATOM 1198 N N . THR A 1 145 ? -2.990 -1.256 6.559 1.00 86.44 145 THR A N 1
ATOM 1199 C CA . THR A 1 145 ? -2.464 -1.927 5.358 1.00 86.44 145 THR A CA 1
ATOM 1200 C C . THR A 1 145 ? -1.546 -0.993 4.584 1.00 86.44 145 THR A C 1
ATOM 1202 O O . THR A 1 145 ? -1.571 0.219 4.796 1.00 86.44 145 THR A O 1
ATOM 1205 N N . ALA A 1 146 ? -0.741 -1.551 3.680 1.00 86.56 146 ALA A N 1
ATOM 1206 C CA . ALA A 1 146 ? 0.115 -0.777 2.788 1.00 86.56 146 ALA A CA 1
ATOM 1207 C C . ALA A 1 146 ? 0.119 -1.368 1.374 1.00 86.56 146 ALA A C 1
ATOM 1209 O O . ALA A 1 146 ? 0.153 -2.594 1.215 1.00 86.56 146 ALA A O 1
ATOM 1210 N N . ALA A 1 147 ? 0.135 -0.496 0.363 1.00 89.19 147 ALA A N 1
ATOM 1211 C CA . ALA A 1 147 ? 0.554 -0.855 -0.986 1.00 89.19 147 ALA A CA 1
ATOM 1212 C C . ALA A 1 147 ? 2.088 -0.840 -1.052 1.00 89.19 147 ALA A C 1
ATOM 1214 O O . ALA A 1 147 ? 2.714 0.137 -0.643 1.00 89.19 147 ALA A O 1
ATOM 1215 N N . VAL A 1 148 ? 2.704 -1.926 -1.516 1.00 87.81 148 VAL A N 1
ATOM 1216 C CA . VAL A 1 148 ? 4.168 -2.087 -1.515 1.00 87.81 148 VAL A CA 1
ATOM 1217 C C . VAL A 1 148 ? 4.697 -2.477 -2.890 1.00 87.81 148 VAL A C 1
ATOM 1219 O O . VAL A 1 148 ? 4.007 -3.134 -3.675 1.00 87.81 148 VAL A O 1
ATOM 1222 N N . ALA A 1 149 ? 5.938 -2.081 -3.180 1.00 87.94 149 ALA A N 1
ATOM 1223 C CA . ALA A 1 149 ? 6.614 -2.428 -4.426 1.00 87.94 149 ALA A CA 1
ATOM 1224 C C . ALA A 1 149 ? 6.777 -3.948 -4.600 1.00 87.94 149 ALA A C 1
ATOM 1226 O O . ALA A 1 149 ? 6.997 -4.675 -3.631 1.00 87.94 149 ALA A O 1
ATOM 1227 N N . ALA A 1 150 ? 6.770 -4.407 -5.854 1.00 85.94 150 ALA A N 1
ATOM 1228 C CA . ALA A 1 150 ? 7.199 -5.760 -6.222 1.00 85.94 150 ALA A CA 1
ATOM 1229 C C . ALA A 1 150 ? 8.676 -5.836 -6.679 1.00 85.94 150 ALA A C 1
ATOM 1231 O O . ALA A 1 150 ? 9.226 -6.934 -6.810 1.00 85.94 150 ALA A O 1
ATOM 1232 N N . ASP A 1 151 ? 9.314 -4.684 -6.920 1.00 83.00 151 ASP A N 1
ATOM 1233 C CA . ASP A 1 151 ? 10.718 -4.556 -7.334 1.00 83.00 151 ASP A CA 1
ATOM 1234 C C . ASP A 1 151 ? 11.672 -4.817 -6.148 1.00 83.00 151 ASP A C 1
ATOM 1236 O O . ASP A 1 151 ? 11.592 -4.106 -5.141 1.00 83.00 151 ASP A O 1
ATOM 1240 N N . PRO A 1 152 ? 12.616 -5.774 -6.250 1.00 81.56 152 PRO A N 1
ATOM 1241 C CA . PRO A 1 152 ? 13.552 -6.100 -5.176 1.00 81.56 152 PRO A CA 1
ATOM 1242 C C . PRO A 1 152 ? 14.409 -4.922 -4.725 1.00 81.56 152 PRO A C 1
ATOM 1244 O O . PRO A 1 152 ? 14.646 -4.780 -3.532 1.00 81.56 152 PRO A O 1
ATOM 1247 N N . LYS A 1 153 ? 14.846 -4.052 -5.647 1.00 82.88 153 LYS A N 1
ATOM 1248 C CA . LYS A 1 153 ? 15.683 -2.894 -5.296 1.00 82.88 153 LYS A CA 1
ATOM 1249 C C . LYS A 1 153 ? 14.910 -1.922 -4.406 1.00 82.88 153 LYS A C 1
ATOM 1251 O O . LYS A 1 153 ? 15.445 -1.416 -3.422 1.00 82.88 153 LYS A O 1
ATOM 1256 N N . LYS A 1 154 ? 13.634 -1.695 -4.732 1.00 86.50 154 LYS A N 1
ATOM 1257 C CA . LYS A 1 154 ? 12.731 -0.858 -3.930 1.00 86.50 154 LYS A CA 1
ATOM 1258 C C . LYS A 1 154 ? 12.413 -1.511 -2.594 1.00 86.50 154 LYS A C 1
ATOM 1260 O O . LYS A 1 154 ? 12.364 -0.821 -1.584 1.00 86.50 154 LYS A O 1
ATOM 1265 N N . ILE A 1 155 ? 12.251 -2.834 -2.574 1.00 87.56 155 ILE A N 1
ATOM 1266 C CA . ILE A 1 155 ? 12.020 -3.577 -1.334 1.00 87.56 155 ILE A CA 1
ATOM 1267 C C . ILE A 1 155 ? 13.220 -3.452 -0.389 1.00 87.56 155 ILE A C 1
ATOM 1269 O O . ILE A 1 155 ? 13.041 -3.050 0.761 1.00 87.56 155 ILE A O 1
ATOM 1273 N N . ASP A 1 156 ? 14.429 -3.733 -0.879 1.00 86.00 156 ASP A N 1
ATOM 1274 C CA . ASP A 1 156 ? 15.658 -3.742 -0.078 1.00 86.00 156 ASP A CA 1
ATOM 1275 C C . ASP A 1 156 ? 15.973 -2.360 0.519 1.00 86.00 156 ASP A C 1
ATOM 1277 O O . ASP A 1 156 ? 16.437 -2.257 1.657 1.00 86.00 156 ASP A O 1
ATOM 1281 N N . HIS A 1 157 ? 15.698 -1.286 -0.227 1.00 88.25 157 HIS A N 1
ATOM 1282 C CA . HIS A 1 157 ? 15.948 0.083 0.227 1.00 88.25 157 HIS A CA 1
ATOM 1283 C C . HIS A 1 157 ? 14.780 0.710 0.988 1.00 88.25 157 HIS A C 1
ATOM 1285 O O . HIS A 1 157 ? 15.004 1.635 1.762 1.00 88.25 157 HIS A O 1
ATOM 1291 N N . GLY A 1 158 ? 13.547 0.260 0.757 1.00 89.56 158 GLY A N 1
ATOM 1292 C CA . GLY A 1 158 ? 12.349 0.928 1.259 1.00 89.56 158 GLY A CA 1
ATOM 1293 C C . GLY A 1 158 ? 11.733 0.295 2.493 1.00 89.56 158 GLY A C 1
ATOM 1294 O O . GLY A 1 158 ? 11.075 0.987 3.269 1.00 89.56 158 GLY A O 1
ATOM 1295 N N . TYR A 1 159 ? 11.962 -0.999 2.722 1.00 89.00 159 TYR A N 1
ATOM 1296 C CA . TYR A 1 159 ? 11.175 -1.751 3.694 1.00 89.00 159 TYR A CA 1
ATOM 1297 C C . TYR A 1 159 ? 12.034 -2.560 4.659 1.00 89.00 159 TYR A C 1
ATOM 1299 O O . TYR A 1 159 ? 12.864 -3.371 4.256 1.00 89.00 159 TYR A O 1
ATOM 1307 N N . ILE A 1 160 ? 11.759 -2.424 5.958 1.00 90.69 160 ILE A N 1
ATOM 1308 C CA . ILE A 1 160 ? 12.211 -3.387 6.967 1.00 90.69 160 ILE A CA 1
ATOM 1309 C C . ILE A 1 160 ? 11.150 -4.491 7.046 1.00 90.69 160 ILE A C 1
ATOM 1311 O O . ILE A 1 160 ? 10.275 -4.484 7.908 1.00 90.69 160 ILE A O 1
ATOM 1315 N N . VAL A 1 161 ? 11.189 -5.427 6.091 1.00 86.38 161 VAL A N 1
ATOM 1316 C CA . VAL A 1 161 ? 10.097 -6.391 5.831 1.00 86.38 161 VAL A CA 1
ATOM 1317 C C . VAL A 1 161 ? 9.659 -7.162 7.082 1.00 86.38 161 VAL A C 1
ATOM 1319 O O . VAL A 1 161 ? 8.464 -7.330 7.312 1.00 86.38 161 VAL A O 1
ATOM 1322 N N . GLN A 1 162 ? 10.610 -7.590 7.921 1.00 83.19 162 GLN A N 1
ATOM 1323 C CA . GLN A 1 162 ? 10.310 -8.318 9.161 1.00 83.19 162 GLN A CA 1
ATOM 1324 C C . GLN A 1 162 ? 9.423 -7.513 10.119 1.00 83.19 162 GLN A C 1
ATOM 1326 O O . GLN A 1 162 ? 8.510 -8.077 10.719 1.00 83.19 162 GLN A O 1
ATOM 1331 N N . ASN A 1 163 ? 9.665 -6.207 10.231 1.00 87.69 163 ASN A N 1
ATOM 1332 C CA . ASN A 1 163 ? 8.894 -5.330 11.103 1.00 87.69 163 ASN A CA 1
ATOM 1333 C C . ASN A 1 163 ? 7.520 -5.025 10.498 1.00 87.69 163 ASN A C 1
ATOM 1335 O O . ASN A 1 163 ? 6.516 -5.071 11.206 1.00 87.69 163 ASN A O 1
ATOM 1339 N N . LEU A 1 164 ? 7.456 -4.771 9.186 1.00 83.69 164 LEU A N 1
ATOM 1340 C CA . LEU A 1 164 ? 6.196 -4.478 8.494 1.00 83.69 164 LEU A CA 1
ATOM 1341 C C . LEU A 1 164 ? 5.180 -5.613 8.642 1.00 83.69 164 LEU A C 1
ATOM 1343 O O . LEU A 1 164 ? 4.025 -5.364 8.984 1.00 83.69 164 LEU A O 1
ATOM 1347 N N . CYS A 1 165 ? 5.613 -6.863 8.453 1.00 82.44 165 CYS A N 1
ATOM 1348 C CA . CYS A 1 165 ? 4.741 -8.029 8.605 1.00 82.44 165 CYS A CA 1
ATOM 1349 C C . CYS A 1 165 ? 4.206 -8.216 10.037 1.00 82.44 165 CYS A C 1
ATOM 1351 O O . CYS A 1 165 ? 3.230 -8.937 10.217 1.00 82.44 165 CYS A O 1
ATOM 1353 N N . GLY A 1 166 ? 4.833 -7.602 11.047 1.00 87.38 166 GLY A N 1
ATOM 1354 C CA . GLY A 1 166 ? 4.370 -7.640 12.437 1.00 87.38 166 GLY A CA 1
ATOM 1355 C C . GLY A 1 166 ? 3.355 -6.552 12.802 1.00 87.38 166 GLY A C 1
ATOM 1356 O O . GLY A 1 166 ? 2.721 -6.654 13.850 1.00 87.38 166 GLY A O 1
ATOM 1357 N N . HIS A 1 167 ? 3.200 -5.523 11.965 1.00 90.00 167 HIS A N 1
ATOM 1358 C CA . HIS A 1 167 ? 2.381 -4.342 12.264 1.00 90.00 167 HIS A CA 1
ATOM 1359 C C . HIS A 1 167 ? 1.238 -4.114 11.262 1.00 90.00 167 HIS A C 1
ATOM 1361 O O . HIS A 1 167 ? 0.283 -3.409 11.581 1.00 90.00 167 HIS A O 1
ATOM 1367 N N . LEU A 1 168 ? 1.311 -4.693 10.061 1.00 85.81 168 LEU A N 1
ATOM 1368 C CA . LEU A 1 168 ? 0.259 -4.597 9.047 1.00 85.81 168 LEU A CA 1
ATOM 1369 C C . LEU A 1 168 ? -0.688 -5.802 9.111 1.00 85.81 168 LEU A C 1
ATOM 1371 O O . LEU A 1 168 ? -0.251 -6.941 9.257 1.00 85.81 168 LEU A O 1
ATOM 1375 N N . ASP A 1 169 ? -1.983 -5.550 8.925 1.00 83.81 169 ASP A N 1
ATOM 1376 C CA . ASP A 1 169 ? -3.025 -6.581 8.831 1.00 83.81 169 ASP A CA 1
ATOM 1377 C C . ASP A 1 169 ? -2.897 -7.427 7.562 1.00 83.81 169 ASP A C 1
ATOM 1379 O O . ASP A 1 169 ? -3.091 -8.644 7.574 1.00 83.81 169 ASP A O 1
ATOM 1383 N N . TYR A 1 170 ? -2.590 -6.761 6.450 1.00 83.81 170 TYR A N 1
ATOM 1384 C CA . TYR A 1 170 ? -2.193 -7.366 5.188 1.00 83.81 170 TYR A CA 1
ATOM 1385 C C . TYR A 1 170 ? -1.452 -6.339 4.322 1.00 83.81 170 TYR A C 1
ATOM 1387 O O . TYR A 1 170 ? -1.491 -5.132 4.572 1.00 83.81 170 TYR A O 1
ATOM 1395 N N . VAL A 1 171 ? -0.770 -6.835 3.289 1.00 84.88 171 VAL A N 1
ATOM 1396 C CA . VAL A 1 171 ? -0.031 -6.026 2.313 1.00 84.88 171 VAL A CA 1
ATOM 1397 C C . VAL A 1 171 ? -0.617 -6.219 0.920 1.00 84.88 171 VAL A C 1
ATOM 1399 O O . VAL A 1 171 ? -0.897 -7.346 0.512 1.00 84.88 171 VAL A O 1
ATOM 1402 N N . ASN A 1 172 ? -0.771 -5.123 0.182 1.00 86.69 172 ASN A N 1
ATOM 1403 C CA . ASN A 1 172 ? -1.140 -5.143 -1.227 1.00 86.69 172 ASN A CA 1
ATOM 1404 C C . ASN A 1 172 ? 0.134 -4.998 -2.056 1.00 86.69 172 ASN A C 1
ATOM 1406 O O . ASN A 1 172 ? 0.721 -3.922 -2.132 1.00 86.69 172 ASN A O 1
ATOM 1410 N N . ILE A 1 173 ? 0.596 -6.086 -2.660 1.00 88.06 173 ILE A N 1
ATOM 1411 C CA . ILE A 1 173 ? 1.807 -6.050 -3.483 1.00 88.06 173 ILE A CA 1
ATOM 1412 C C . ILE A 1 173 ? 1.418 -5.581 -4.880 1.00 88.06 173 ILE A C 1
ATOM 1414 O O . ILE A 1 173 ? 0.601 -6.223 -5.547 1.00 88.06 173 ILE A O 1
ATOM 1418 N N . MET A 1 174 ? 2.017 -4.481 -5.328 1.00 88.81 174 MET A N 1
ATOM 1419 C CA . MET A 1 174 ? 1.745 -3.878 -6.633 1.00 88.81 174 MET A CA 1
ATOM 1420 C C . MET A 1 174 ? 2.411 -4.692 -7.742 1.00 88.81 174 MET A C 1
ATOM 1422 O O . MET A 1 174 ? 3.475 -4.356 -8.253 1.00 88.81 174 MET A O 1
ATOM 1426 N N . THR A 1 175 ? 1.789 -5.827 -8.065 1.00 89.62 175 THR A N 1
ATOM 1427 C CA . THR A 1 175 ? 2.257 -6.826 -9.040 1.00 89.62 175 THR A CA 1
ATOM 1428 C C . THR A 1 175 ? 1.864 -6.461 -10.482 1.00 89.62 175 THR A C 1
ATOM 1430 O O . THR A 1 175 ? 1.438 -7.293 -11.283 1.00 89.62 175 THR A O 1
ATOM 1433 N N . TYR A 1 176 ? 2.022 -5.184 -10.813 1.00 89.06 176 TYR A N 1
ATOM 1434 C CA . TYR A 1 176 ? 1.777 -4.564 -12.112 1.00 89.06 176 TYR A CA 1
ATOM 1435 C C . TYR A 1 176 ? 2.859 -3.507 -12.370 1.00 89.06 176 TYR A C 1
ATOM 1437 O O . TYR A 1 176 ? 3.731 -3.302 -11.528 1.00 89.06 176 TYR A O 1
ATOM 1445 N N . ASP A 1 177 ? 2.846 -2.887 -13.548 1.00 90.06 177 ASP A N 1
ATOM 1446 C CA . ASP A 1 177 ? 3.837 -1.888 -13.967 1.00 90.06 177 ASP A CA 1
ATOM 1447 C C . ASP A 1 177 ? 5.275 -2.433 -13.987 1.00 90.06 177 ASP A C 1
ATOM 1449 O O . ASP A 1 177 ? 6.246 -1.721 -13.740 1.00 90.06 177 ASP A O 1
ATOM 1453 N N . TYR A 1 178 ? 5.423 -3.716 -14.340 1.00 85.50 178 TYR A N 1
ATOM 1454 C CA . TYR A 1 178 ? 6.730 -4.342 -14.584 1.00 85.50 178 TYR A CA 1
ATOM 1455 C C . TYR A 1 178 ? 7.366 -3.804 -15.866 1.00 85.50 178 TYR A C 1
ATOM 1457 O O . TYR A 1 178 ? 8.585 -3.760 -15.996 1.00 85.50 178 TYR A O 1
ATOM 1465 N N . HIS A 1 179 ? 6.526 -3.415 -16.823 1.00 86.00 179 HIS A N 1
ATOM 1466 C CA . HIS A 1 179 ? 6.930 -2.886 -18.113 1.00 86.00 179 HIS A CA 1
ATOM 1467 C C . HIS A 1 179 ? 6.039 -1.730 -18.507 1.00 86.00 179 HIS A C 1
ATOM 1469 O O . HIS A 1 179 ? 4.833 -1.757 -18.265 1.00 86.00 179 HIS A O 1
ATOM 1475 N N . GLY A 1 180 ? 6.614 -0.747 -19.186 1.00 88.38 180 GLY A N 1
ATOM 1476 C CA . GLY A 1 180 ? 5.863 0.424 -19.605 1.00 88.38 180 GLY A CA 1
ATOM 1477 C C . GLY A 1 180 ? 6.597 1.254 -20.637 1.00 88.38 180 GLY A C 1
ATOM 1478 O O . GLY A 1 180 ? 7.591 0.839 -21.222 1.00 88.38 180 GLY A O 1
ATOM 1479 N N . LYS A 1 181 ? 6.102 2.474 -20.853 1.00 91.19 181 LYS A N 1
ATOM 1480 C CA . LYS A 1 181 ? 6.660 3.413 -21.841 1.00 91.19 181 LYS A CA 1
ATOM 1481 C C . LYS A 1 181 ? 8.111 3.840 -21.570 1.00 91.19 181 LYS A C 1
ATOM 1483 O O . LYS A 1 181 ? 8.688 4.536 -22.394 1.00 91.19 181 LYS A O 1
ATOM 1488 N N . TRP A 1 182 ? 8.629 3.544 -20.379 1.00 86.88 182 TRP A N 1
ATOM 1489 C CA . TRP A 1 182 ? 9.992 3.857 -19.956 1.00 86.88 182 TRP A CA 1
ATOM 1490 C C . TRP A 1 182 ? 11.013 2.810 -20.421 1.00 86.88 182 TRP A C 1
ATOM 1492 O O . TRP A 1 182 ? 12.207 3.070 -20.315 1.00 86.88 182 TRP A O 1
ATOM 1502 N N . ASP A 1 183 ? 10.562 1.663 -20.938 1.00 84.00 183 ASP A N 1
ATOM 1503 C CA . ASP A 1 183 ? 11.433 0.635 -21.506 1.00 84.00 183 ASP A CA 1
ATOM 1504 C C . ASP A 1 183 ? 11.690 0.896 -23.001 1.00 84.00 183 ASP A C 1
ATOM 1506 O O . ASP A 1 183 ? 10.804 1.335 -23.738 1.00 84.00 183 ASP A O 1
ATOM 1510 N N . ASP A 1 184 ? 12.883 0.534 -23.482 1.00 87.00 184 ASP A N 1
ATOM 1511 C CA . ASP A 1 184 ? 13.243 0.612 -24.910 1.00 87.00 184 ASP A CA 1
ATOM 1512 C C . ASP A 1 184 ? 12.539 -0.457 -25.771 1.00 87.00 184 ASP A C 1
ATOM 1514 O O . ASP A 1 184 ? 12.581 -0.419 -27.004 1.00 87.00 184 ASP A O 1
ATOM 1518 N N . VAL A 1 185 ? 11.914 -1.450 -25.131 1.00 84.62 185 VAL A N 1
ATOM 1519 C CA . VAL A 1 185 ? 11.225 -2.572 -25.778 1.00 84.62 185 VAL A CA 1
ATOM 1520 C C . VAL A 1 185 ? 9.889 -2.851 -25.102 1.00 84.62 185 VAL A C 1
ATOM 1522 O O . VAL A 1 185 ? 9.730 -2.685 -23.898 1.00 84.62 185 VAL A O 1
ATOM 1525 N N . THR A 1 186 ? 8.912 -3.333 -25.870 1.00 86.62 186 THR A N 1
ATOM 1526 C CA . THR A 1 186 ? 7.594 -3.686 -25.328 1.00 86.62 186 THR A CA 1
ATOM 1527 C C . THR A 1 186 ? 7.664 -4.900 -24.398 1.00 86.62 186 THR A C 1
ATOM 1529 O O . THR A 1 186 ? 8.227 -5.932 -24.777 1.00 86.62 186 THR A O 1
ATOM 1532 N N . GLY A 1 187 ? 6.994 -4.820 -23.247 1.00 85.31 187 GLY A N 1
ATOM 1533 C CA . GLY A 1 187 ? 6.826 -5.918 -22.293 1.00 85.31 187 GLY A CA 1
ATOM 1534 C C . GLY A 1 187 ? 5.396 -6.018 -21.742 1.00 85.31 187 GLY A C 1
ATOM 1535 O O . GLY A 1 187 ? 4.568 -5.135 -21.953 1.00 85.31 187 GLY A O 1
ATOM 1536 N N . ILE A 1 188 ? 5.086 -7.129 -21.065 1.00 88.00 188 ILE A N 1
ATOM 1537 C CA . ILE A 1 188 ? 3.768 -7.379 -20.448 1.00 88.00 188 ILE A CA 1
ATOM 1538 C C . ILE A 1 188 ? 3.696 -6.654 -19.098 1.00 88.00 188 ILE A C 1
ATOM 1540 O O . ILE A 1 188 ? 4.596 -6.828 -18.293 1.00 88.00 188 ILE A O 1
ATOM 1544 N N . ASN A 1 189 ? 2.616 -5.923 -18.804 1.00 88.38 189 ASN A N 1
ATOM 1545 C CA . ASN A 1 189 ? 2.518 -5.112 -17.578 1.00 88.38 189 ASN A CA 1
ATOM 1546 C C . ASN A 1 189 ? 2.647 -5.910 -16.265 1.00 88.38 189 ASN A C 1
ATOM 1548 O O . ASN A 1 189 ? 3.273 -5.466 -15.310 1.00 88.38 189 ASN A O 1
ATOM 1552 N N . SER A 1 190 ? 2.029 -7.089 -16.215 1.00 90.00 190 SER A N 1
ATOM 1553 C CA . SER A 1 190 ? 1.907 -7.916 -15.008 1.00 90.00 190 SER A CA 1
ATOM 1554 C C . SER A 1 190 ? 2.150 -9.395 -15.345 1.00 90.00 190 SER A C 1
ATOM 1556 O O . SER A 1 190 ? 1.213 -10.204 -15.359 1.00 90.00 190 SER A O 1
ATOM 1558 N N . PRO A 1 191 ? 3.380 -9.772 -15.735 1.00 84.75 191 PRO A N 1
ATOM 1559 C CA . PRO A 1 191 ? 3.667 -11.124 -16.176 1.00 84.75 1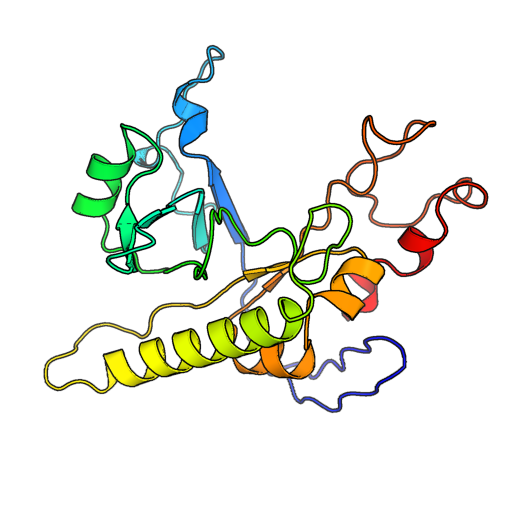91 PRO A CA 1
ATOM 1560 C C . PRO A 1 191 ? 3.723 -12.069 -14.972 1.00 84.75 191 PRO A C 1
ATOM 1562 O O . PRO A 1 191 ? 4.513 -11.869 -14.053 1.00 84.75 191 PRO A O 1
ATOM 1565 N N . LEU A 1 192 ? 2.943 -13.155 -15.004 1.00 80.38 192 LEU A N 1
ATOM 1566 C CA . LEU A 1 192 ? 3.015 -14.188 -13.961 1.00 80.38 192 LEU A CA 1
ATOM 1567 C C . LEU A 1 192 ? 4.396 -14.863 -13.922 1.00 80.38 192 LEU A C 1
ATOM 1569 O O . LEU A 1 192 ? 4.895 -15.224 -12.860 1.00 80.38 192 LEU A O 1
ATOM 1573 N N . TYR A 1 193 ? 5.031 -15.019 -15.085 1.00 76.62 193 TYR A N 1
ATOM 1574 C CA . TYR A 1 193 ? 6.370 -15.579 -15.216 1.00 76.62 193 TYR A CA 1
ATOM 1575 C C . TYR A 1 193 ? 7.230 -14.719 -16.124 1.00 76.62 193 TYR A C 1
ATOM 1577 O O . TYR A 1 193 ? 6.758 -14.091 -17.072 1.00 76.62 193 TYR A O 1
ATOM 1585 N N . ARG A 1 194 ? 8.534 -14.768 -15.873 1.00 71.88 194 ARG A N 1
ATOM 1586 C CA . ARG A 1 194 ? 9.527 -14.163 -16.748 1.00 71.88 194 ARG A CA 1
ATOM 1587 C C . ARG A 1 194 ? 9.421 -14.741 -18.165 1.00 71.88 194 ARG A C 1
ATOM 1589 O O . ARG A 1 194 ? 9.400 -15.956 -18.342 1.00 71.88 194 ARG A O 1
ATOM 1596 N N . SER A 1 195 ? 9.454 -13.876 -19.177 1.00 70.19 195 SER A N 1
ATOM 1597 C CA . SER A 1 195 ? 9.594 -14.316 -20.569 1.00 70.19 195 SER A CA 1
ATOM 1598 C C . SER A 1 195 ? 10.984 -14.915 -20.840 1.00 70.19 195 SER A C 1
ATOM 1600 O O . SER A 1 195 ? 12.008 -14.401 -20.386 1.00 70.19 195 SER A O 1
ATOM 1602 N N . HIS A 1 196 ? 11.033 -15.969 -21.654 1.00 68.62 196 HIS A N 1
ATOM 1603 C CA . HIS A 1 196 ? 12.273 -16.620 -22.088 1.00 68.62 196 HIS A CA 1
ATOM 1604 C C . HIS A 1 196 ? 13.185 -15.696 -22.916 1.00 68.62 196 HIS A C 1
ATOM 1606 O O . HIS A 1 196 ? 14.398 -15.882 -22.932 1.00 68.62 196 HIS A O 1
ATOM 1612 N N . THR A 1 197 ? 12.631 -14.672 -23.573 1.00 66.38 197 THR A N 1
ATOM 1613 C CA . THR A 1 197 ? 13.394 -13.688 -24.367 1.00 66.38 197 THR A CA 1
ATOM 1614 C C . THR A 1 197 ? 13.928 -12.523 -23.532 1.00 66.38 197 THR A C 1
ATOM 1616 O O . THR A 1 197 ? 14.752 -11.742 -24.001 1.00 66.38 197 THR A O 1
ATOM 1619 N N . HIS A 1 198 ? 13.533 -12.436 -22.261 1.00 61.53 198 HIS A N 1
ATOM 1620 C CA . HIS A 1 198 ? 13.820 -11.327 -21.350 1.00 61.53 198 HIS A CA 1
ATOM 1621 C C . HIS A 1 198 ? 15.246 -11.377 -20.752 1.00 61.53 198 HIS A C 1
ATOM 1623 O O . HIS A 1 198 ? 15.519 -10.853 -19.673 1.00 61.53 198 HIS A O 1
ATOM 1629 N N . LEU A 1 199 ? 16.174 -12.083 -21.404 1.00 53.97 199 LEU A N 1
ATOM 1630 C CA . LEU A 1 199 ? 17.510 -12.381 -20.877 1.00 53.97 199 LEU A CA 1
ATOM 1631 C C . LEU A 1 199 ? 18.521 -11.240 -21.008 1.00 53.97 199 LEU A C 1
ATOM 1633 O O . LEU A 1 199 ? 19.587 -11.352 -20.413 1.00 53.97 199 LEU A O 1
ATOM 1637 N N . LYS A 1 200 ? 18.201 -10.160 -21.732 1.00 51.25 200 LYS A N 1
ATOM 1638 C CA . LYS A 1 200 ? 19.205 -9.154 -22.115 1.00 51.25 200 LYS A CA 1
ATOM 1639 C C . LYS A 1 200 ? 19.003 -7.731 -21.582 1.00 51.25 200 LYS A C 1
ATOM 1641 O O . LYS A 1 200 ? 19.980 -6.997 -21.595 1.00 51.25 200 LYS A O 1
ATOM 1646 N N . HIS A 1 201 ? 17.811 -7.348 -21.106 1.00 50.50 201 HIS A N 1
ATOM 1647 C CA . HIS A 1 201 ? 17.518 -5.925 -20.846 1.00 50.50 201 HIS A CA 1
ATOM 1648 C C . HIS A 1 201 ? 17.080 -5.559 -19.417 1.00 50.50 201 HIS A C 1
ATOM 1650 O O . HIS A 1 201 ? 17.276 -4.414 -19.044 1.00 50.50 201 HIS A O 1
ATOM 1656 N N . HIS A 1 202 ? 16.609 -6.500 -18.584 1.00 57.34 202 HIS A N 1
ATOM 1657 C CA . HIS A 1 202 ? 16.198 -6.184 -17.205 1.00 57.34 202 HIS A CA 1
ATOM 1658 C C . HIS A 1 202 ? 16.521 -7.320 -16.231 1.00 57.34 202 HIS A C 1
ATOM 1660 O O . HIS A 1 202 ? 15.775 -8.293 -16.080 1.00 57.34 202 HIS A O 1
ATOM 1666 N N . GLU A 1 203 ? 17.676 -7.227 -15.574 1.00 57.59 203 GLU A N 1
ATOM 1667 C CA . GLU A 1 203 ? 18.063 -8.205 -14.558 1.00 57.59 203 GLU A CA 1
ATOM 1668 C C . GLU A 1 203 ? 17.277 -8.045 -13.248 1.00 57.59 203 GLU A C 1
ATOM 1670 O O . GLU A 1 203 ? 17.105 -9.038 -12.540 1.00 57.59 203 GLU A O 1
ATOM 1675 N N . GLU A 1 204 ? 16.755 -6.849 -12.943 1.00 57.75 204 GLU A N 1
ATOM 1676 C CA . GLU A 1 204 ? 15.965 -6.600 -11.724 1.00 57.75 204 GLU A CA 1
ATOM 1677 C C . GLU A 1 204 ? 14.710 -7.482 -11.632 1.00 57.75 204 GLU A C 1
ATOM 1679 O O . GLU A 1 204 ? 14.440 -8.075 -10.582 1.00 57.75 204 GLU A O 1
ATOM 1684 N N . TRP A 1 205 ? 14.012 -7.702 -12.751 1.00 59.09 205 TRP A N 1
ATOM 1685 C CA . TRP A 1 205 ? 12.811 -8.541 -12.793 1.00 59.09 205 TRP A CA 1
ATOM 1686 C C . TRP A 1 205 ? 13.091 -10.035 -12.594 1.00 59.09 205 TRP A C 1
ATOM 1688 O O . TRP A 1 205 ? 12.157 -10.813 -12.401 1.00 59.09 205 TRP A O 1
ATOM 1698 N N . LYS A 1 206 ? 14.362 -10.473 -12.589 1.00 54.06 206 LYS A N 1
ATOM 1699 C CA . LYS A 1 206 ? 14.717 -11.872 -12.283 1.00 54.06 206 LYS A CA 1
ATOM 1700 C C . LYS A 1 206 ? 14.313 -12.272 -10.862 1.00 54.06 206 LYS A C 1
ATOM 1702 O O . LYS A 1 206 ? 14.089 -13.455 -10.620 1.00 54.06 206 LYS A O 1
ATOM 1707 N N . ASN A 1 207 ? 14.277 -11.309 -9.939 1.00 55.09 207 ASN A N 1
ATOM 1708 C CA . ASN A 1 207 ? 14.042 -11.546 -8.514 1.00 55.09 207 ASN A CA 1
ATOM 1709 C C . ASN A 1 207 ? 12.814 -10.818 -7.972 1.00 55.09 207 ASN A C 1
ATOM 1711 O O . ASN A 1 207 ? 12.551 -10.942 -6.777 1.00 55.09 207 ASN A O 1
ATOM 1715 N N . ALA A 1 208 ? 12.100 -10.060 -8.812 1.00 58.69 208 ALA A N 1
ATOM 1716 C CA . ALA A 1 208 ? 10.861 -9.417 -8.406 1.00 58.69 208 ALA A CA 1
ATOM 1717 C C . ALA A 1 208 ? 9.910 -10.434 -7.800 1.00 58.69 208 ALA A C 1
ATOM 1719 O O . ALA A 1 208 ? 9.935 -11.615 -8.170 1.00 58.69 208 ALA A O 1
ATOM 1720 N N . VAL A 1 209 ? 9.111 -9.969 -6.840 1.00 58.31 209 VAL A N 1
ATOM 1721 C CA . VAL A 1 209 ? 8.149 -10.820 -6.150 1.00 58.31 209 VAL A CA 1
ATOM 1722 C C . VAL A 1 209 ? 7.270 -11.466 -7.212 1.00 58.31 209 VAL A C 1
ATOM 1724 O O . VAL A 1 209 ? 6.448 -10.823 -7.859 1.00 58.31 209 VAL A O 1
ATOM 1727 N N . ASN A 1 210 ? 7.502 -12.756 -7.423 1.00 54.72 210 ASN A N 1
ATOM 1728 C CA . ASN A 1 210 ? 6.619 -13.605 -8.184 1.00 54.72 210 ASN A CA 1
ATOM 1729 C C . ASN A 1 210 ? 5.651 -14.191 -7.166 1.00 54.72 210 ASN A C 1
ATOM 1731 O O . ASN A 1 210 ? 6.099 -14.776 -6.177 1.00 54.72 210 ASN A O 1
ATOM 1735 N N . ILE A 1 211 ? 4.351 -14.040 -7.413 1.00 44.88 211 ILE A N 1
ATOM 1736 C CA . ILE A 1 211 ? 3.267 -14.531 -6.549 1.00 44.88 211 ILE A CA 1
ATOM 1737 C C . ILE A 1 211 ? 3.475 -16.017 -6.188 1.00 44.88 211 ILE A C 1
ATOM 1739 O O . ILE A 1 211 ? 3.079 -16.452 -5.112 1.00 44.88 211 ILE A O 1
ATOM 1743 N N . TYR A 1 212 ? 4.173 -16.790 -7.028 1.00 35.62 212 TYR A N 1
ATOM 1744 C CA . TYR A 1 212 ? 4.485 -18.193 -6.757 1.00 35.62 212 TYR A CA 1
ATOM 1745 C C . TYR A 1 212 ? 5.613 -18.431 -5.733 1.00 35.62 212 TYR A C 1
ATOM 1747 O O . TYR A 1 212 ? 5.584 -19.430 -5.027 1.00 35.62 212 TYR A O 1
ATOM 1755 N N . ASN A 1 213 ? 6.594 -17.531 -5.597 1.00 35.78 213 ASN A N 1
ATOM 1756 C CA . ASN A 1 213 ? 7.688 -17.689 -4.619 1.00 35.78 213 ASN A CA 1
ATOM 1757 C C . ASN A 1 213 ? 7.269 -17.313 -3.183 1.00 35.78 213 ASN A C 1
ATOM 1759 O O . ASN A 1 213 ? 8.101 -17.337 -2.276 1.00 35.78 213 ASN A O 1
ATOM 1763 N N . MET A 1 214 ? 6.002 -16.933 -2.985 1.00 35.69 214 MET A N 1
ATOM 1764 C CA . MET A 1 214 ? 5.421 -16.605 -1.680 1.00 35.69 214 MET A CA 1
ATOM 1765 C C . MET A 1 214 ? 4.707 -17.791 -1.009 1.00 35.69 214 MET A C 1
ATOM 1767 O O . MET A 1 214 ? 4.261 -17.637 0.128 1.00 35.69 214 MET A O 1
ATOM 1771 N N . TYR A 1 215 ? 4.623 -18.952 -1.675 1.00 29.06 215 TYR A N 1
ATOM 1772 C CA . TYR A 1 215 ? 4.020 -20.188 -1.156 1.00 29.06 215 TYR A CA 1
ATOM 1773 C C . TYR A 1 215 ? 5.056 -21.282 -0.885 1.00 29.06 215 TYR A C 1
ATOM 1775 O O . TYR A 1 215 ? 5.997 -21.436 -1.697 1.00 29.06 215 TYR A O 1
#

pLDDT: mean 72.82, std 18.6, range [29.06, 93.75]

Foldseek 3Di:
DDFDQQDDPPDRDPDRDDDDPDDFFEAEDEPCQQVDPDPDRDDPVNPDPVRGPYYHYFDWDADQPPRDTDHPDPCVVVVVVPDVPLADEQDDDDDDDQDPFAQPVVVVHDQCSQVV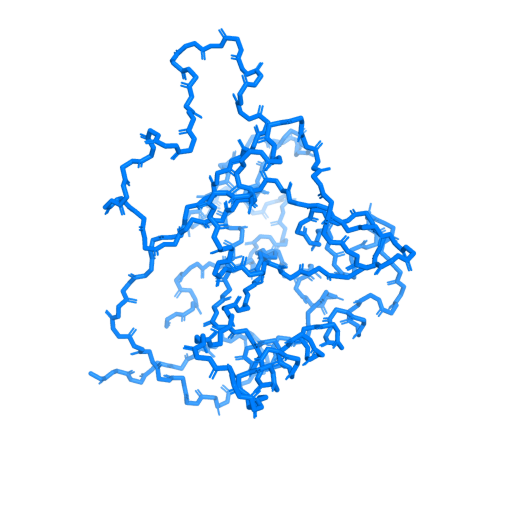SLVSLVVLLVVQVVQCVDPPDPDHRRAYEGEAEQFPVRPVRGYPPVSNVVRHPYYHYPQFQPDDPPDPDDDDGRDLDDDPVNPPGDPRVVNGDRVVSRD

Secondary structure (DSSP, 8-state):
--------TT----------S----EEEEEGGGGG-SSSPP--GGGS-TTS-SEEEEE-EEE-TTT--EEESSTTSHHHHTTS---B-----SSS-SS---TT-GGGT--TTHHHHHHHHHHHHHHHHHHHTTSTT--SPPPB-EEEEE--HHHHHHH--HHHHHHH-SEEEEE---SS-TTSSS---SS-SS--TTTTTT-SGGGSS--GGGG-

Organism: NCBI:txid1234261

InterPro domains:
  IPR001223 Glycoside hydrolase family 18, catalytic domain [PF00704] (98-208)
  IPR001223 Glycoside hydrolase family 18, catalytic domain [PS51910] (98-215)
  IPR011583 Chitinase II/V-like, catalytic domain [SM00636] (23-215)
  IPR017853 Glycoside hydrolase superfamily [SSF51445] (24-202)
  IPR050314 Glycosyl hydrolase family 18 [PTHR11177] (98-197)